Protein AF-A0A970JSR8-F1 (afdb_monomer_lite)

Radius of gyration: 42.42 Å; chains: 1; bounding box: 126×51×146 Å

Foldseek 3Di:
DDDDDDDDDDDDDDDPDDDPPPPPPPDDPVVVVVVVVVVVVVVVVVVVVVCCVVVVVLVVVVLVVVLLVQLQVQLVVLLVVLCPPDDDLCQAWPFDADPVGATDDIDGPLVVVVVSQVSSQVSSQVSQQVQQVDWDWFAPQCSVPPPVCRVPHGTWTKGKHWDDGKHWWWKWKWKDDDQFKIKIWIKIWIWTWMWIDTPPDIDIDIHIDIGTPDIDIRGGDHDQWDQDPVGIDGDDDDDDPDPDDIDMDMDTSPDD

pLDDT: mean 78.44, std 14.97, range [38.47, 96.19]

Secondary structure (DSSP, 8-state):
--------------PPPPPP-----SS-HHHHHHHHHHHHHHHHHHHHHHHHHHHHHHHHHHHHHHHHHHHHHHHHHHHHHHHTTT--GGGTEEEEE-TTS-EEEEEE-HHHHHHHHHHHHHHHHHHHHHHTTS-EEEEGGGGGT-GGGTT-SPEEEEEEEE-SPPEEEEEEEEEE-STTEEEEEEEEEEEEEEEEEETTEEEEEEEEEEEEEEEEEEEPPPPS-EEETTEEE-SS-----------EEEEETT--

Sequence (256 aa):
MTKLRWQSARRRVRQPASPPEKGVNPWPWTRYLFLVILFLTLLIVITAMMIEKRVSPALHAWAETRAVNLAGQAIHAAVEKAMTADMNPDELAATIVDDGGRIQAIKYNTSEINRISAAAALMVLEHLTDLGTERFTIPLGQFFGLDFLSGFGPGIPLRVVPAGAVAVTPVSSFISAGINQTIHRLYLDIQVEMRIVVPLAAATHPVTARIPIVEDIIVGAVPSWYFAPSGLVGGFEQYADFSGSQQQIEFRLNEP

Structure (mmCIF, N/CA/C/O backbone):
data_AF-A0A970JSR8-F1
#
_entry.id   AF-A0A970JSR8-F1
#
loop_
_atom_site.group_PDB
_atom_site.id
_atom_site.type_symbol
_atom_site.label_atom_id
_atom_site.label_alt_id
_atom_site.label_comp_id
_atom_site.label_asym_id
_atom_site.label_entity_id
_atom_site.label_seq_id
_atom_site.pdbx_PDB_ins_code
_atom_site.Cartn_x
_atom_site.Cartn_y
_atom_site.Cartn_z
_atom_site.occupancy
_atom_site.B_iso_or_equiv
_atom_site.auth_seq_id
_atom_site.auth_comp_id
_atom_site.auth_asym_id
_atom_site.auth_atom_id
_atom_site.pdbx_PDB_model_num
ATOM 1 N N . MET A 1 1 ? -86.475 9.027 111.704 1.00 43.03 1 MET A N 1
ATOM 2 C CA . MET A 1 1 ? -86.672 9.066 110.237 1.00 43.03 1 MET A CA 1
ATOM 3 C C . MET A 1 1 ? -85.498 9.812 109.625 1.00 43.03 1 MET A C 1
ATOM 5 O O . MET A 1 1 ? -85.457 11.032 109.686 1.00 43.03 1 MET A O 1
ATOM 9 N N . THR A 1 2 ? -84.511 9.079 109.115 1.00 43.16 2 THR A N 1
ATOM 10 C CA . THR A 1 2 ? -83.189 9.611 108.751 1.00 43.16 2 THR A CA 1
ATOM 11 C C . THR A 1 2 ? -82.910 9.200 107.307 1.00 43.16 2 THR A C 1
ATOM 13 O O . THR A 1 2 ? -82.817 8.013 107.009 1.00 43.16 2 THR A O 1
ATOM 16 N N . LYS A 1 3 ? -82.871 10.167 106.382 1.00 49.00 3 LYS A N 1
ATOM 17 C CA . LYS A 1 3 ? -82.659 9.918 104.947 1.00 49.00 3 LYS A CA 1
ATOM 18 C C . LYS A 1 3 ? -81.165 9.716 104.669 1.00 49.00 3 LYS A C 1
ATOM 20 O O . LYS A 1 3 ? -80.413 10.685 104.645 1.00 49.00 3 LYS A O 1
ATOM 25 N N . LEU A 1 4 ? -80.747 8.476 104.414 1.00 49.12 4 LEU A N 1
ATOM 26 C CA . LEU A 1 4 ? -79.449 8.181 103.804 1.00 49.12 4 LEU A CA 1
ATOM 27 C C . LEU A 1 4 ? -79.500 8.522 102.308 1.00 49.12 4 LEU A C 1
ATOM 29 O O . LEU A 1 4 ? -80.212 7.885 101.534 1.00 49.12 4 LEU A O 1
ATOM 33 N N . ARG A 1 5 ? -78.739 9.542 101.898 1.00 50.44 5 ARG A N 1
ATOM 34 C CA . ARG A 1 5 ? -78.462 9.846 100.489 1.00 50.44 5 ARG A CA 1
ATOM 35 C C . ARG A 1 5 ? -77.256 9.028 100.040 1.00 50.44 5 ARG A C 1
ATOM 37 O O . ARG A 1 5 ? -76.127 9.316 100.418 1.00 50.44 5 ARG A O 1
ATOM 44 N N . TRP A 1 6 ? -77.516 8.028 99.210 1.00 47.94 6 TRP A N 1
ATOM 45 C CA . TRP A 1 6 ? -76.510 7.300 98.444 1.00 4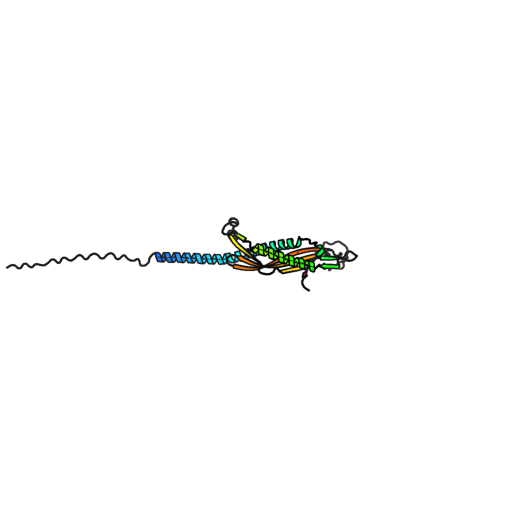7.94 6 TRP A CA 1
ATOM 46 C C . TRP A 1 6 ? -76.053 8.181 97.267 1.00 47.94 6 TRP A C 1
ATOM 48 O O . TRP A 1 6 ? -76.870 8.552 96.426 1.00 47.94 6 TRP A O 1
ATOM 58 N N . GLN A 1 7 ? -74.769 8.542 97.195 1.00 57.28 7 GLN A N 1
ATOM 59 C CA . GLN A 1 7 ? -74.163 9.104 95.983 1.00 57.28 7 GLN A CA 1
ATOM 60 C C . GLN A 1 7 ? -73.189 8.078 95.408 1.00 57.28 7 GLN A C 1
ATOM 62 O O . GLN A 1 7 ? -72.145 7.779 95.978 1.00 57.28 7 GLN A O 1
ATOM 67 N N . SER A 1 8 ? -73.577 7.509 94.271 1.00 55.22 8 SER A N 1
ATOM 68 C CA . SER A 1 8 ? -72.816 6.532 93.503 1.00 55.22 8 SER A CA 1
ATOM 69 C C . SER A 1 8 ? -71.484 7.116 93.021 1.00 55.22 8 SER A C 1
ATOM 71 O O . SER A 1 8 ? -71.465 8.057 92.221 1.00 55.22 8 SER A O 1
ATOM 73 N N . ALA A 1 9 ? -70.373 6.521 93.450 1.00 58.28 9 ALA A N 1
ATOM 74 C CA . ALA A 1 9 ? -69.055 6.770 92.885 1.00 58.28 9 ALA A CA 1
ATOM 75 C C . ALA A 1 9 ? -69.022 6.296 91.420 1.00 58.28 9 ALA A C 1
ATOM 77 O O . ALA A 1 9 ? -68.995 5.097 91.136 1.00 58.28 9 ALA A O 1
ATOM 78 N N . ARG A 1 10 ? -69.033 7.234 90.465 1.00 55.88 10 ARG A N 1
ATOM 79 C CA . ARG A 1 10 ? -68.808 6.922 89.047 1.00 55.88 10 ARG A CA 1
ATOM 80 C C . ARG A 1 10 ? -67.349 6.497 88.865 1.00 55.88 10 ARG A C 1
ATOM 82 O O . ARG A 1 10 ? -66.452 7.338 88.868 1.00 55.88 10 ARG A O 1
ATOM 89 N N . ARG A 1 11 ? -67.107 5.195 88.681 1.00 56.31 11 ARG A N 1
ATOM 90 C CA . ARG A 1 11 ? -65.836 4.686 88.145 1.00 56.31 11 ARG A CA 1
ATOM 91 C C . ARG A 1 11 ? -65.641 5.277 86.748 1.00 56.31 11 ARG A C 1
ATOM 93 O O . ARG A 1 11 ? -66.346 4.902 85.815 1.00 56.31 11 ARG A O 1
ATOM 100 N N . ARG A 1 12 ? -64.697 6.210 86.598 1.00 58.62 12 ARG A N 1
ATOM 101 C CA . ARG A 1 12 ? -64.208 6.614 85.276 1.00 58.62 12 ARG A CA 1
ATOM 102 C C . ARG A 1 12 ? -63.407 5.452 84.698 1.00 58.62 12 ARG A C 1
ATOM 104 O O . ARG A 1 12 ? -62.385 5.059 85.254 1.00 58.62 12 ARG A O 1
ATOM 111 N N . VAL A 1 13 ? -63.918 4.893 83.609 1.00 65.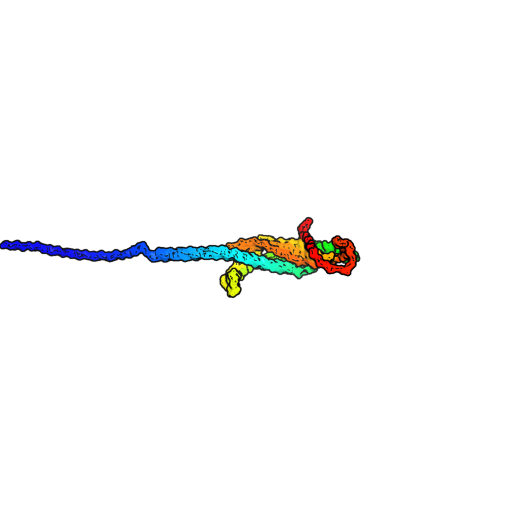12 13 VAL A N 1
ATOM 112 C CA . VAL A 1 13 ? -63.225 3.926 82.758 1.00 65.12 13 VAL A CA 1
ATOM 113 C C . VAL A 1 13 ? -61.913 4.570 82.299 1.00 65.12 13 VAL A C 1
ATOM 115 O O . VAL A 1 13 ? -61.931 5.659 81.727 1.00 65.12 13 VAL A O 1
ATOM 118 N N . ARG A 1 14 ? -60.770 3.938 82.591 1.00 59.78 14 ARG A N 1
ATOM 119 C CA . ARG A 1 14 ? -59.480 4.323 81.999 1.00 59.78 14 ARG A CA 1
ATOM 120 C C . ARG A 1 14 ? -59.587 4.110 80.486 1.00 59.78 14 ARG A C 1
ATOM 122 O O . ARG A 1 14 ? -59.761 2.975 80.054 1.00 59.78 14 ARG A O 1
ATOM 129 N N . GLN A 1 15 ? -59.498 5.181 79.701 1.00 66.38 15 GLN A N 1
ATOM 130 C CA . GLN A 1 15 ? -59.257 5.070 78.261 1.00 66.38 15 GLN A CA 1
ATOM 131 C C . GLN A 1 15 ? -57.879 4.422 78.047 1.00 66.38 15 GLN A C 1
ATOM 133 O O . GLN A 1 15 ? -56.935 4.797 78.751 1.00 66.38 15 GLN A O 1
ATOM 138 N N . PRO A 1 16 ? -57.733 3.448 77.132 1.00 62.66 16 PRO A N 1
ATOM 139 C CA . PRO A 1 16 ? -56.413 2.964 76.759 1.00 62.66 16 PRO A CA 1
ATOM 140 C C . PRO A 1 16 ? -55.637 4.114 76.107 1.00 62.66 16 PRO A C 1
ATOM 142 O O . PRO A 1 16 ? -56.194 4.871 75.313 1.00 62.66 16 PRO A O 1
ATOM 145 N N . ALA A 1 17 ? -54.366 4.268 76.482 1.00 66.69 17 ALA A N 1
ATOM 146 C CA . ALA A 1 17 ? -53.482 5.261 75.886 1.00 66.69 17 ALA A CA 1
ATOM 147 C C . ALA A 1 17 ? -53.427 5.060 74.363 1.00 66.69 17 ALA A C 1
ATOM 149 O O . ALA A 1 17 ? -53.243 3.934 73.895 1.00 66.69 17 ALA A O 1
ATOM 150 N N . SER A 1 18 ? -53.594 6.139 73.598 1.00 66.62 18 SER A N 1
ATOM 151 C CA . SER A 1 18 ? -53.347 6.123 72.158 1.00 66.62 18 SER A CA 1
ATOM 152 C C . SER A 1 18 ? -51.888 5.722 71.902 1.00 66.62 18 SER A C 1
ATOM 154 O O . SER A 1 18 ? -50.996 6.196 72.614 1.00 66.62 18 SER A O 1
ATOM 156 N N . PRO A 1 19 ? -51.611 4.837 70.926 1.00 65.12 19 PRO A N 1
ATOM 157 C CA . PRO A 1 19 ? -50.237 4.488 70.600 1.00 65.12 19 PRO A CA 1
ATOM 158 C C . PRO A 1 19 ? -49.497 5.742 70.113 1.00 65.12 19 PRO A C 1
ATOM 160 O O . PRO A 1 19 ? -50.121 6.605 69.490 1.00 65.12 19 PRO A O 1
ATOM 163 N N . PRO A 1 20 ? -48.189 5.874 70.392 1.00 60.25 20 PRO A N 1
ATOM 164 C CA . PRO A 1 20 ? -47.425 7.018 69.919 1.00 60.25 20 PRO A CA 1
ATOM 165 C C . PRO A 1 20 ? -47.488 7.059 68.388 1.00 60.25 20 PRO A C 1
ATOM 167 O O . PRO A 1 20 ? -47.158 6.069 67.727 1.00 60.25 20 PRO A O 1
ATOM 170 N N . GLU A 1 21 ? -47.921 8.190 67.826 1.00 60.16 21 GLU A N 1
ATOM 171 C CA . GLU A 1 21 ? -47.786 8.466 66.397 1.00 60.16 21 GLU A CA 1
ATOM 172 C C . GLU A 1 21 ? -46.302 8.352 66.047 1.00 60.16 21 GLU A C 1
ATOM 174 O O . GLU A 1 21 ? -45.477 9.183 66.434 1.00 60.16 21 GLU A O 1
ATOM 179 N N . LYS A 1 22 ? -45.934 7.277 65.342 1.00 57.12 22 LYS A N 1
ATOM 180 C CA . LYS A 1 22 ? -44.617 7.171 64.723 1.00 57.12 22 LYS A CA 1
ATOM 181 C C . LYS A 1 22 ? -44.550 8.284 63.691 1.00 57.12 22 LYS A C 1
ATOM 183 O O . LYS A 1 22 ? -45.131 8.145 62.619 1.00 57.12 22 LYS A O 1
ATOM 188 N N . GLY A 1 23 ? -43.864 9.373 64.032 1.00 60.56 23 GLY A N 1
ATOM 189 C CA . GLY A 1 23 ? -43.536 10.437 63.096 1.00 60.56 23 GLY A CA 1
ATOM 190 C C . GLY A 1 23 ? -42.893 9.818 61.862 1.00 60.56 23 GLY A C 1
ATOM 191 O O . GLY A 1 23 ? -41.739 9.389 61.895 1.00 60.56 23 GLY A O 1
ATOM 192 N N . VAL A 1 24 ? -43.670 9.700 60.786 1.00 61.66 24 VAL A N 1
ATOM 193 C CA . VAL A 1 24 ? -43.162 9.293 59.483 1.00 61.66 24 VAL A CA 1
ATOM 194 C C . VAL A 1 24 ? -42.303 10.458 59.030 1.00 61.66 24 VAL A C 1
ATOM 196 O O . VAL A 1 24 ? -42.813 11.510 58.656 1.00 61.66 24 VAL A O 1
ATOM 199 N N . ASN A 1 25 ? -40.992 10.296 59.186 1.00 60.59 25 ASN A N 1
ATOM 200 C CA . ASN A 1 25 ? -40.003 11.320 58.894 1.00 60.59 25 ASN A CA 1
ATOM 201 C C . ASN A 1 25 ? -40.251 11.852 57.462 1.00 60.59 25 ASN A C 1
ATOM 203 O O . ASN A 1 25 ? -40.162 11.064 56.515 1.00 60.59 25 ASN A O 1
ATOM 207 N N . PRO A 1 26 ? -40.610 13.139 57.271 1.00 59.75 26 PRO A N 1
ATOM 208 C CA . PRO A 1 26 ? -41.180 13.629 56.009 1.00 59.75 26 PRO A CA 1
ATOM 209 C C . PRO A 1 26 ? -40.157 13.690 54.867 1.00 59.75 26 PRO A C 1
ATOM 211 O O . PRO A 1 26 ? -40.515 13.922 53.708 1.00 59.75 26 PRO A O 1
ATOM 214 N N . TRP A 1 27 ? -38.881 13.453 55.181 1.00 65.69 27 TRP A N 1
ATOM 215 C CA . TRP A 1 27 ? -37.809 13.401 54.205 1.00 65.69 27 TRP A CA 1
ATOM 216 C C . TRP A 1 27 ? -36.862 12.228 54.481 1.00 65.69 27 TRP A C 1
ATOM 218 O O . TRP A 1 27 ? -35.954 12.329 55.308 1.00 65.69 27 TRP A O 1
ATOM 228 N N . PRO A 1 28 ? -37.048 11.090 53.802 1.00 70.50 28 PRO A N 1
ATOM 229 C CA . PRO A 1 28 ? -36.163 9.957 53.974 1.00 70.50 28 PRO A CA 1
ATOM 230 C C . PRO A 1 28 ? -34.822 10.253 53.286 1.00 70.50 28 PRO A C 1
ATOM 232 O O . PRO A 1 28 ? -34.770 10.743 52.157 1.00 70.50 28 PRO A O 1
ATOM 235 N N . TRP A 1 29 ? -33.730 9.911 53.966 1.00 72.88 29 TRP A N 1
ATOM 236 C CA . TRP A 1 29 ? -32.360 9.772 53.449 1.00 72.88 29 TRP A CA 1
ATOM 237 C C . TRP A 1 29 ? -32.284 9.122 52.052 1.00 72.88 29 TRP A C 1
ATOM 239 O O . TRP A 1 29 ? -31.367 9.404 51.286 1.00 72.88 29 TRP A O 1
ATOM 249 N N . THR A 1 30 ? -33.292 8.332 51.673 1.00 82.19 30 THR A N 1
ATOM 250 C CA . THR A 1 30 ? -33.464 7.755 50.334 1.00 82.19 30 THR A CA 1
ATOM 251 C C . THR A 1 30 ? -33.532 8.792 49.205 1.00 82.19 30 THR A C 1
ATOM 253 O O . THR A 1 30 ? -33.047 8.508 48.116 1.00 82.19 30 THR A O 1
ATOM 256 N N . ARG A 1 31 ? -34.054 10.010 49.433 1.00 83.88 31 ARG A N 1
ATOM 257 C CA . ARG A 1 31 ? -34.052 11.091 48.423 1.00 83.88 31 ARG A CA 1
ATOM 258 C C . ARG A 1 31 ? -32.646 11.643 48.171 1.00 83.88 31 ARG A C 1
ATOM 260 O O . ARG A 1 31 ? -32.290 11.893 47.025 1.00 83.88 31 ARG A O 1
ATOM 267 N N . TYR A 1 32 ? -31.838 11.792 49.221 1.00 88.00 32 TYR A N 1
ATOM 268 C CA . TYR A 1 32 ? -30.432 12.188 49.087 1.00 88.00 32 TYR A CA 1
ATOM 269 C C . TYR A 1 32 ? -29.610 11.083 48.427 1.00 88.00 32 TYR A C 1
ATOM 271 O O . TYR A 1 32 ? -28.825 11.363 47.529 1.00 88.00 32 TYR A O 1
ATOM 279 N N . LEU A 1 33 ? -29.851 9.824 48.801 1.00 90.75 33 LEU A N 1
ATOM 280 C CA . LEU A 1 33 ? -29.226 8.669 48.161 1.00 90.75 33 LEU A CA 1
ATOM 281 C C . LEU A 1 33 ? -29.559 8.604 46.662 1.00 90.75 33 LEU A C 1
ATOM 283 O O . LEU A 1 33 ? -28.666 8.407 45.845 1.00 90.75 33 LEU A O 1
ATOM 287 N N . PHE A 1 34 ? -30.821 8.840 46.295 1.00 91.94 34 PHE A N 1
ATOM 288 C CA . PHE A 1 34 ? -31.247 8.916 44.899 1.00 91.94 34 PHE A CA 1
ATOM 289 C C . PHE A 1 34 ? -30.537 10.042 44.136 1.00 91.94 34 PHE A C 1
ATOM 291 O O . PHE A 1 34 ? -30.035 9.806 43.042 1.00 91.94 34 PHE A O 1
ATOM 298 N N . LEU A 1 35 ? -30.434 11.244 44.715 1.00 92.81 35 LEU A N 1
ATOM 299 C CA . LEU A 1 35 ? -29.716 12.366 44.098 1.00 92.81 35 LEU A CA 1
ATOM 300 C C . LEU A 1 35 ? -28.217 12.085 43.929 1.00 92.81 35 LEU A C 1
ATOM 302 O O . LEU A 1 35 ? -27.647 12.443 42.903 1.00 92.81 35 LEU A O 1
ATOM 306 N N . VAL A 1 36 ? -27.585 11.417 44.897 1.00 94.38 36 VAL A N 1
ATOM 307 C CA . VAL A 1 36 ? -26.170 11.019 44.816 1.00 94.38 36 VAL A CA 1
ATOM 308 C C . VAL A 1 36 ? -25.955 9.978 43.719 1.00 94.38 36 VAL A C 1
ATOM 310 O O . VAL A 1 36 ? -25.022 10.116 42.932 1.00 94.38 36 VAL A O 1
ATOM 313 N N . ILE A 1 37 ? -26.828 8.971 43.618 1.00 94.94 37 ILE A N 1
ATOM 314 C CA . ILE A 1 37 ? -26.772 7.976 42.538 1.00 94.94 37 ILE A CA 1
ATOM 315 C C . ILE A 1 37 ? -26.995 8.656 41.186 1.00 94.94 37 ILE A C 1
ATOM 317 O O . ILE A 1 37 ? -26.218 8.432 40.265 1.00 94.94 37 ILE A O 1
ATOM 321 N N . LEU A 1 38 ? -27.995 9.535 41.071 1.00 95.25 38 LEU A N 1
ATOM 322 C CA . LEU A 1 38 ? -28.257 10.292 39.849 1.00 95.25 38 LEU A CA 1
ATOM 323 C C . LEU A 1 38 ? -27.034 11.124 39.441 1.00 95.25 38 LEU A C 1
ATOM 325 O O . LEU A 1 38 ? -26.610 11.067 38.290 1.00 95.25 38 LEU A O 1
ATOM 329 N N . PHE A 1 39 ? -26.418 11.832 40.386 1.00 95.88 39 PHE A N 1
ATOM 330 C CA . PHE A 1 39 ? -25.202 12.602 40.141 1.00 95.88 39 PHE A CA 1
ATOM 331 C C . PHE A 1 39 ? -24.030 11.716 39.694 1.00 95.88 39 PHE A C 1
ATOM 333 O O . PHE A 1 39 ? -23.364 12.045 38.717 1.00 95.88 39 PHE A O 1
ATOM 340 N N . LEU A 1 40 ? -23.812 10.566 40.342 1.00 96.19 40 LEU A N 1
ATOM 341 C CA . LEU A 1 40 ? -22.792 9.588 39.944 1.00 96.19 40 LEU A CA 1
ATOM 342 C C . LEU A 1 40 ? -23.044 9.036 38.538 1.00 96.19 40 LEU A C 1
ATOM 344 O O . LEU A 1 40 ? -22.117 8.968 37.736 1.00 96.19 40 LEU A O 1
ATOM 348 N N . THR A 1 41 ? -24.290 8.686 38.210 1.00 95.50 41 THR A N 1
ATOM 349 C CA . THR A 1 41 ? -24.641 8.215 36.862 1.00 95.50 41 THR A CA 1
ATOM 350 C C . THR A 1 41 ? -24.412 9.302 35.817 1.00 95.50 41 THR A C 1
ATOM 352 O O . THR A 1 41 ? -23.818 9.028 34.778 1.00 95.50 41 THR A O 1
ATOM 355 N N . LEU A 1 42 ? -24.789 10.550 36.113 1.00 96.12 42 LEU A N 1
ATOM 356 C CA . LEU A 1 42 ? -24.561 11.687 35.227 1.00 96.12 42 LEU A CA 1
ATOM 357 C C . LEU A 1 42 ? -23.060 11.941 35.028 1.00 96.12 42 LEU A C 1
ATOM 359 O O . LEU A 1 42 ? -22.619 12.152 33.902 1.00 96.12 42 LEU A O 1
ATOM 363 N N . LEU A 1 43 ? -22.266 11.858 36.098 1.00 95.81 43 LEU A N 1
ATOM 364 C CA . LEU A 1 43 ? -20.814 12.007 36.048 1.00 95.81 43 LEU A CA 1
ATOM 365 C C . LEU A 1 43 ? -20.162 10.924 35.175 1.00 95.81 43 LEU A C 1
ATOM 367 O O . LEU A 1 43 ? -19.312 11.240 34.341 1.00 95.81 43 LEU A O 1
ATOM 371 N N . ILE A 1 44 ? -20.583 9.664 35.326 1.00 95.25 44 ILE A N 1
ATOM 372 C CA . ILE A 1 44 ? -20.111 8.539 34.504 1.00 95.25 44 ILE A CA 1
ATOM 373 C C . ILE A 1 44 ? -20.451 8.772 33.029 1.00 95.25 44 ILE A C 1
ATOM 375 O O . ILE A 1 44 ? -19.575 8.629 32.180 1.00 95.25 44 ILE A O 1
ATOM 379 N N . VAL A 1 45 ? -21.685 9.186 32.721 1.00 94.88 45 VAL A N 1
ATOM 380 C CA . VAL A 1 45 ? -22.116 9.467 31.341 1.00 94.88 45 VAL A CA 1
ATOM 381 C C . VAL A 1 45 ? -21.304 10.613 30.733 1.00 94.88 45 VAL A C 1
ATOM 383 O O . VAL A 1 45 ? -20.783 10.466 29.631 1.00 94.88 45 VAL A O 1
ATOM 386 N N . ILE A 1 46 ? -21.118 11.725 31.453 1.00 93.62 46 ILE A N 1
ATOM 387 C CA . ILE A 1 46 ? -20.325 12.870 30.969 1.00 93.62 46 ILE A CA 1
ATOM 388 C C . ILE A 1 46 ? -18.872 12.457 30.713 1.00 93.62 46 ILE A C 1
ATOM 390 O O . ILE A 1 46 ? -18.287 12.833 29.696 1.00 93.62 46 ILE A O 1
ATOM 394 N N . THR A 1 47 ? -18.293 11.656 31.608 1.00 88.56 47 THR A N 1
ATOM 395 C CA . THR A 1 47 ? -16.907 11.196 31.476 1.00 88.56 47 THR A CA 1
ATOM 396 C C . THR A 1 47 ? -16.765 10.241 30.291 1.00 88.56 47 THR A C 1
ATOM 398 O O . THR A 1 47 ? -15.842 10.400 29.495 1.00 88.56 47 THR A O 1
ATOM 401 N N . ALA A 1 48 ? -17.709 9.314 30.102 1.00 86.94 48 ALA A N 1
ATOM 402 C CA . ALA A 1 48 ? -17.747 8.433 28.936 1.00 86.94 48 ALA A CA 1
ATOM 403 C C . ALA A 1 48 ? -17.849 9.228 27.621 1.00 86.94 48 ALA A C 1
ATOM 405 O O . ALA A 1 48 ? -17.066 8.988 26.703 1.00 86.94 48 ALA A O 1
ATOM 406 N N . MET A 1 49 ? -18.722 10.240 27.559 1.00 87.88 49 MET A N 1
ATOM 407 C CA . MET A 1 49 ? -18.846 11.118 26.387 1.00 87.88 49 MET A CA 1
ATOM 408 C C . MET A 1 49 ? -17.570 11.933 26.118 1.00 87.88 49 MET A C 1
ATOM 410 O O . MET A 1 49 ? -17.213 12.167 24.962 1.00 87.88 49 MET A O 1
ATOM 414 N N . MET A 1 50 ? -16.862 12.385 27.161 1.00 84.44 50 MET A N 1
ATOM 415 C CA . MET A 1 50 ? -15.574 13.073 26.998 1.00 84.44 50 MET A CA 1
ATOM 416 C C . MET A 1 50 ? -14.479 12.139 26.483 1.00 84.44 50 MET A C 1
ATOM 418 O O . MET A 1 50 ? -13.676 12.558 25.648 1.00 84.44 50 MET A O 1
ATOM 422 N N . ILE A 1 51 ? -14.439 10.897 26.972 1.00 81.75 51 ILE A N 1
ATOM 423 C CA . ILE A 1 51 ? -13.493 9.876 26.511 1.00 81.75 51 ILE A CA 1
ATOM 424 C C . ILE A 1 51 ? -13.743 9.580 25.035 1.00 81.75 51 ILE A C 1
ATOM 426 O O . ILE A 1 51 ? -12.808 9.659 24.247 1.00 81.75 51 ILE A O 1
ATOM 430 N N . GLU A 1 52 ? -14.990 9.329 24.641 1.00 80.56 52 GLU A N 1
ATOM 431 C CA . GLU A 1 52 ? -15.354 9.051 23.249 1.00 80.56 52 GLU A CA 1
ATOM 432 C C . GLU A 1 52 ? -14.882 10.166 22.306 1.00 80.56 52 GLU A C 1
ATOM 434 O O . GLU A 1 52 ? -14.168 9.901 21.338 1.00 80.56 52 GLU A O 1
ATOM 439 N N . LYS A 1 53 ? -15.171 11.430 22.646 1.00 80.75 53 LYS A N 1
ATOM 440 C CA . LYS A 1 53 ? -14.767 12.589 21.834 1.00 80.75 53 LYS A CA 1
ATOM 441 C C . LYS A 1 53 ? -13.254 12.801 21.745 1.00 80.75 53 LYS A C 1
ATOM 443 O O . LYS A 1 53 ? -12.798 13.416 20.786 1.00 80.75 53 LYS A O 1
ATOM 448 N N . ARG A 1 54 ? -12.475 12.348 22.732 1.00 78.25 54 ARG A N 1
ATOM 449 C CA . ARG A 1 54 ? -11.007 12.494 22.739 1.00 78.25 54 ARG A CA 1
ATOM 450 C C . ARG A 1 54 ? -10.291 11.303 22.110 1.00 78.25 54 ARG A C 1
ATOM 452 O O . ARG A 1 54 ? -9.290 11.495 21.431 1.00 78.25 54 ARG A O 1
ATOM 459 N N . VAL A 1 55 ? -10.792 10.092 22.339 1.00 78.75 55 VAL A N 1
ATOM 460 C CA . VAL A 1 55 ? -10.155 8.842 21.907 1.00 78.75 55 VAL A CA 1
ATOM 461 C C . VAL A 1 55 ? -10.471 8.528 20.449 1.00 78.75 55 VAL A C 1
ATOM 463 O O . VAL A 1 55 ? -9.567 8.119 19.730 1.00 78.75 55 VAL A O 1
ATOM 466 N N . SER A 1 56 ? -11.706 8.760 19.987 1.00 80.75 56 SER A N 1
ATOM 467 C CA . SER A 1 56 ? -12.109 8.494 18.597 1.00 80.75 56 SER A CA 1
ATOM 468 C C . SER A 1 56 ? -11.166 9.128 17.557 1.00 80.75 56 SER A C 1
ATOM 470 O O . SER A 1 56 ? -10.602 8.375 16.764 1.00 80.75 56 SER A O 1
ATOM 472 N N . PRO A 1 57 ? -10.891 10.451 17.558 1.00 82.69 57 PRO A N 1
ATOM 473 C CA . PRO A 1 57 ? -10.037 11.056 16.531 1.00 82.69 57 PRO A CA 1
ATOM 474 C C . PRO A 1 57 ? -8.593 10.534 16.565 1.00 82.69 57 PRO A C 1
ATOM 476 O O . PRO A 1 57 ? -8.000 10.309 15.512 1.00 82.69 57 PRO A O 1
ATOM 479 N N . ALA A 1 58 ? -8.041 10.282 17.757 1.00 81.88 58 ALA A N 1
ATOM 480 C CA . ALA A 1 58 ? -6.705 9.705 17.905 1.00 81.88 58 ALA A CA 1
ATOM 481 C C . ALA A 1 58 ? -6.644 8.263 17.374 1.00 81.88 58 ALA A C 1
ATOM 483 O O . ALA A 1 58 ? -5.698 7.891 16.681 1.00 81.88 58 ALA A O 1
ATOM 484 N N . LEU A 1 59 ? -7.677 7.465 17.656 1.00 82.19 59 LEU A N 1
ATOM 485 C CA . LEU A 1 59 ? -7.797 6.102 17.154 1.00 82.19 59 LEU A CA 1
ATOM 486 C C . LEU A 1 59 ? -7.916 6.074 15.625 1.00 82.19 59 LEU A C 1
ATOM 488 O O . LEU A 1 59 ? -7.282 5.232 14.994 1.00 82.19 59 LEU A O 1
ATOM 492 N N . HIS A 1 60 ? -8.680 6.991 15.024 1.00 84.69 60 HIS A N 1
ATOM 493 C CA . HIS A 1 60 ? -8.835 7.070 13.568 1.00 84.69 60 HIS A CA 1
ATOM 494 C C . HIS A 1 60 ? -7.535 7.418 12.853 1.00 84.69 60 HIS A C 1
ATOM 496 O O . HIS A 1 60 ? -7.139 6.668 11.967 1.00 84.69 60 HIS A O 1
ATOM 502 N N . ALA A 1 61 ? -6.844 8.481 13.269 1.00 84.94 61 ALA A N 1
ATOM 503 C CA . ALA A 1 61 ? -5.583 8.887 12.644 1.00 84.94 61 ALA A CA 1
ATOM 504 C C . ALA A 1 61 ? -4.508 7.788 12.746 1.00 84.94 61 ALA A C 1
ATOM 506 O O . ALA A 1 61 ? -3.742 7.527 11.813 1.00 84.94 61 ALA A O 1
ATOM 507 N N . TRP A 1 62 ? -4.467 7.097 13.886 1.00 84.75 62 TRP A N 1
ATOM 508 C CA . TRP A 1 62 ? -3.567 5.968 14.074 1.00 84.75 62 TRP A CA 1
ATOM 509 C C . TRP A 1 62 ? -3.953 4.775 13.184 1.00 84.75 62 TRP A C 1
ATOM 511 O O . TRP A 1 62 ? -3.087 4.179 12.541 1.00 84.75 62 TRP A O 1
ATOM 521 N N . ALA A 1 63 ? -5.244 4.436 13.119 1.00 86.12 63 ALA A N 1
ATOM 522 C CA . ALA A 1 63 ? -5.752 3.329 12.312 1.00 86.12 63 ALA A CA 1
ATOM 523 C C . ALA A 1 63 ? -5.519 3.566 10.819 1.00 86.12 63 ALA A C 1
ATOM 525 O O . ALA A 1 63 ? -5.116 2.642 10.117 1.00 86.12 63 ALA A O 1
ATOM 526 N N . GLU A 1 64 ? -5.707 4.806 10.366 1.00 88.25 64 GLU A N 1
ATOM 527 C CA . GLU A 1 64 ? -5.318 5.301 9.048 1.00 88.25 64 GLU A CA 1
ATOM 528 C C . GLU A 1 64 ? -3.847 5.028 8.765 1.00 88.25 64 GLU A C 1
ATOM 530 O O . GLU A 1 64 ? -3.525 4.267 7.855 1.00 88.25 64 GLU A O 1
ATOM 535 N N . THR A 1 65 ? -2.955 5.552 9.603 1.00 89.19 65 THR A N 1
ATOM 536 C CA . THR A 1 65 ? -1.511 5.368 9.423 1.00 89.19 65 THR A CA 1
ATOM 537 C C . THR A 1 65 ? -1.132 3.886 9.384 1.00 89.19 65 THR A C 1
ATOM 539 O O . THR A 1 65 ? -0.339 3.449 8.547 1.00 89.19 65 THR A O 1
ATOM 542 N N . ARG A 1 66 ? -1.701 3.070 10.280 1.00 87.31 66 ARG A N 1
ATOM 543 C CA . ARG A 1 66 ? -1.416 1.634 10.315 1.00 87.31 66 ARG A CA 1
ATOM 544 C C . ARG A 1 66 ? -1.926 0.923 9.065 1.00 87.31 66 ARG A C 1
ATOM 546 O O . ARG A 1 66 ? -1.206 0.079 8.537 1.00 87.31 66 ARG A O 1
ATOM 553 N N . ALA A 1 67 ? -3.129 1.249 8.606 1.00 88.00 67 ALA A N 1
ATOM 554 C CA . ALA A 1 67 ? -3.720 0.669 7.410 1.00 88.00 67 ALA A CA 1
ATOM 555 C C . ALA A 1 67 ? -2.925 1.028 6.153 1.00 88.00 67 ALA A C 1
ATOM 557 O O . ALA A 1 67 ? -2.626 0.133 5.371 1.00 88.00 67 ALA A O 1
ATOM 558 N N . VAL A 1 68 ? -2.526 2.296 5.998 1.00 90.38 68 VAL A N 1
ATOM 559 C CA . VAL A 1 68 ? -1.682 2.760 4.884 1.00 90.38 68 VAL A CA 1
ATOM 560 C C . VAL A 1 68 ? -0.360 1.993 4.864 1.00 90.38 68 VAL A C 1
ATOM 562 O O . VAL A 1 68 ? 0.044 1.496 3.818 1.00 90.38 68 VAL A O 1
ATOM 565 N N . ASN A 1 69 ? 0.280 1.816 6.023 1.00 90.25 69 ASN A N 1
ATOM 566 C CA . ASN A 1 69 ? 1.531 1.061 6.120 1.00 90.25 69 ASN A CA 1
ATOM 567 C C . ASN A 1 69 ? 1.362 -0.425 5.763 1.00 90.25 69 ASN A C 1
ATOM 569 O O . ASN A 1 69 ? 2.174 -0.968 5.018 1.00 90.25 69 ASN A O 1
ATOM 573 N N . LEU A 1 70 ? 0.321 -1.087 6.282 1.00 89.38 70 LEU A N 1
ATOM 574 C CA . LEU A 1 70 ? 0.041 -2.496 5.976 1.00 89.38 70 LEU A CA 1
ATOM 575 C C . LEU A 1 70 ? -0.295 -2.692 4.494 1.00 89.38 70 LEU A C 1
ATOM 577 O O . LEU A 1 70 ? 0.240 -3.596 3.856 1.00 89.38 70 LEU A O 1
ATOM 581 N N . ALA A 1 71 ? -1.139 -1.820 3.943 1.00 91.38 71 ALA A N 1
ATOM 582 C CA . ALA A 1 71 ? -1.495 -1.842 2.534 1.00 91.38 71 ALA A CA 1
ATOM 583 C C . ALA A 1 71 ? -0.265 -1.598 1.653 1.00 91.38 71 ALA A C 1
ATOM 585 O O . ALA A 1 71 ? -0.035 -2.360 0.724 1.00 91.38 71 ALA A O 1
ATOM 586 N N . GLY A 1 72 ? 0.572 -0.609 1.982 1.00 92.56 72 GLY A N 1
ATOM 587 C CA . GLY A 1 72 ? 1.820 -0.341 1.267 1.00 92.56 72 GLY A CA 1
ATOM 588 C C . GLY A 1 72 ? 2.754 -1.552 1.243 1.00 92.56 72 GLY A C 1
ATOM 589 O O . GLY A 1 72 ? 3.236 -1.931 0.180 1.00 92.56 72 GLY A O 1
ATOM 590 N N . GLN A 1 73 ? 2.956 -2.214 2.387 1.00 90.88 73 GLN A N 1
ATOM 591 C CA . GLN A 1 73 ? 3.776 -3.430 2.466 1.00 90.88 73 GLN A CA 1
ATOM 592 C C . GLN A 1 73 ? 3.213 -4.569 1.609 1.00 90.88 73 GLN A C 1
ATOM 594 O O . GLN A 1 73 ? 3.968 -5.207 0.878 1.00 90.88 73 GLN A O 1
ATOM 599 N N . ALA A 1 74 ? 1.898 -4.799 1.651 1.00 90.81 74 ALA A N 1
ATOM 600 C CA . ALA A 1 74 ? 1.260 -5.807 0.808 1.00 90.81 74 ALA A CA 1
ATOM 601 C C . ALA A 1 74 ? 1.336 -5.469 -0.681 1.00 90.81 74 ALA A C 1
ATOM 603 O O . ALA A 1 74 ? 1.571 -6.365 -1.485 1.00 90.81 74 ALA A O 1
ATOM 604 N N . ILE A 1 75 ? 1.187 -4.194 -1.052 1.00 93.88 75 ILE A N 1
ATOM 605 C CA . ILE A 1 75 ? 1.335 -3.746 -2.438 1.00 93.88 75 ILE A CA 1
ATOM 606 C C . ILE A 1 75 ? 2.761 -4.023 -2.927 1.00 93.88 75 ILE A C 1
ATOM 608 O O . ILE A 1 75 ? 2.931 -4.634 -3.979 1.00 93.88 75 ILE A O 1
ATOM 612 N N . HIS A 1 76 ? 3.779 -3.639 -2.151 1.00 91.81 76 HIS A N 1
ATOM 613 C CA . HIS A 1 76 ? 5.178 -3.906 -2.493 1.00 91.81 76 HIS A CA 1
ATOM 614 C C . HIS A 1 76 ? 5.457 -5.403 -2.659 1.00 91.81 76 HIS A C 1
ATOM 616 O O . HIS A 1 76 ? 5.996 -5.802 -3.689 1.00 91.81 76 HIS A O 1
ATOM 622 N N . ALA A 1 77 ? 5.032 -6.231 -1.700 1.00 89.81 77 ALA A N 1
ATOM 623 C CA . ALA A 1 77 ? 5.219 -7.679 -1.766 1.00 89.81 77 ALA A CA 1
ATOM 624 C C . ALA A 1 77 ? 4.489 -8.309 -2.967 1.00 89.81 77 ALA A C 1
ATOM 626 O O . ALA A 1 77 ? 5.026 -9.192 -3.635 1.00 89.81 77 ALA A O 1
ATOM 627 N N . ALA A 1 78 ? 3.277 -7.842 -3.275 1.00 89.38 78 ALA A N 1
ATOM 628 C CA . ALA A 1 78 ? 2.504 -8.331 -4.409 1.00 89.38 78 ALA A CA 1
ATOM 629 C C . ALA A 1 78 ? 3.143 -7.958 -5.755 1.00 89.38 78 ALA A C 1
ATOM 631 O O . ALA A 1 78 ? 3.167 -8.786 -6.663 1.00 89.38 78 ALA A O 1
ATOM 632 N N . VAL A 1 79 ? 3.688 -6.745 -5.890 1.00 89.62 79 VAL A N 1
ATOM 633 C CA . VAL A 1 79 ? 4.390 -6.332 -7.114 1.00 89.62 79 VAL A CA 1
ATOM 634 C C . VAL A 1 79 ? 5.714 -7.062 -7.274 1.00 89.62 79 VAL A C 1
ATOM 636 O O . VAL A 1 79 ? 5.988 -7.563 -8.358 1.00 89.62 79 VAL A O 1
ATOM 639 N N . GLU A 1 80 ? 6.492 -7.224 -6.206 1.00 87.12 80 GLU A N 1
ATOM 640 C CA . GLU A 1 80 ? 7.712 -8.038 -6.235 1.00 87.12 80 GLU A CA 1
ATOM 641 C C . GLU A 1 80 ? 7.410 -9.475 -6.692 1.00 87.12 80 GLU A C 1
ATOM 643 O O . GLU A 1 80 ? 8.079 -10.028 -7.569 1.00 87.12 80 GLU A O 1
ATOM 648 N N . LYS A 1 81 ? 6.325 -10.065 -6.179 1.00 85.75 81 LYS A N 1
ATOM 649 C CA . LYS A 1 81 ? 5.861 -11.383 -6.616 1.00 85.75 81 LYS A CA 1
ATOM 650 C C . LYS A 1 81 ? 5.414 -11.387 -8.084 1.00 85.75 81 LYS A C 1
ATOM 652 O O . LYS A 1 81 ? 5.613 -12.378 -8.778 1.00 85.75 81 LYS A O 1
ATOM 657 N N . ALA A 1 82 ? 4.816 -10.298 -8.570 1.00 83.50 82 ALA A N 1
ATOM 658 C CA . ALA A 1 82 ? 4.381 -10.181 -9.965 1.00 83.50 82 ALA A CA 1
ATOM 659 C C . ALA A 1 82 ? 5.564 -10.082 -10.933 1.00 83.50 82 ALA A C 1
ATOM 661 O O . ALA A 1 82 ? 5.426 -10.454 -12.094 1.00 83.50 82 ALA A O 1
ATOM 662 N N . MET A 1 83 ? 6.719 -9.627 -10.443 1.00 79.94 83 MET A N 1
ATOM 663 C CA . MET A 1 83 ? 7.940 -9.459 -11.226 1.00 79.94 83 MET A CA 1
ATOM 664 C C . MET A 1 83 ? 8.885 -10.671 -11.199 1.00 79.94 83 MET A C 1
ATOM 666 O O . MET A 1 83 ? 9.782 -10.760 -12.031 1.00 79.94 83 MET A O 1
ATOM 670 N N . THR A 1 84 ? 8.718 -11.611 -10.264 1.00 71.25 84 THR A N 1
ATOM 671 C CA . THR A 1 84 ? 9.690 -12.698 -10.005 1.00 71.25 84 THR A CA 1
ATOM 672 C C . THR A 1 84 ? 9.487 -13.967 -10.841 1.00 71.25 84 THR A C 1
ATOM 674 O O . THR A 1 84 ? 10.290 -14.893 -10.739 1.00 71.25 84 THR A O 1
ATOM 677 N N . ALA A 1 85 ? 8.471 -14.018 -11.706 1.00 55.66 85 ALA A N 1
ATOM 678 C CA . ALA A 1 85 ? 8.257 -15.128 -12.633 1.00 55.66 85 ALA A CA 1
ATOM 679 C C . ALA A 1 85 ? 8.706 -14.733 -14.055 1.00 55.66 85 ALA A C 1
ATOM 681 O O . ALA A 1 85 ? 7.952 -14.117 -14.803 1.00 55.66 85 ALA A O 1
ATOM 682 N N . ASP A 1 86 ? 9.944 -15.089 -14.409 1.00 56.06 86 ASP A N 1
ATOM 683 C CA . ASP A 1 86 ? 10.479 -15.115 -15.785 1.00 56.06 86 ASP A CA 1
ATOM 684 C C . ASP A 1 86 ? 10.729 -13.772 -16.504 1.00 56.06 86 ASP A C 1
ATOM 686 O O . ASP A 1 86 ? 10.929 -13.760 -17.717 1.00 56.06 86 ASP A O 1
ATOM 690 N N . MET A 1 87 ? 10.767 -12.637 -15.802 1.00 62.50 87 MET A N 1
ATOM 691 C CA . MET A 1 87 ? 10.968 -11.339 -16.456 1.00 62.50 87 MET A CA 1
ATOM 692 C C . MET A 1 87 ? 12.444 -10.969 -16.629 1.00 62.50 87 MET A C 1
ATOM 694 O O . MET A 1 87 ? 13.181 -10.849 -15.649 1.00 62.50 87 MET A O 1
ATOM 698 N N . ASN A 1 88 ? 12.852 -10.684 -17.868 1.00 62.34 88 ASN A N 1
ATOM 699 C CA . ASN A 1 88 ? 14.072 -9.932 -18.140 1.00 62.34 88 ASN A CA 1
ATOM 700 C C . ASN A 1 88 ? 13.719 -8.429 -18.239 1.00 62.34 88 ASN A C 1
ATOM 702 O O . ASN A 1 88 ? 12.914 -8.072 -19.099 1.00 62.34 88 ASN A O 1
ATOM 706 N N . PRO A 1 89 ? 14.270 -7.533 -17.395 1.00 58.75 89 PRO A N 1
ATOM 707 C CA . PRO A 1 89 ? 14.003 -6.088 -17.461 1.00 58.75 89 PRO A CA 1
ATOM 708 C C . PRO A 1 89 ? 14.229 -5.482 -18.855 1.00 58.75 89 PRO A C 1
ATOM 710 O O . PRO A 1 89 ? 13.495 -4.580 -19.264 1.00 58.75 89 PRO A O 1
ATOM 713 N N . ASP A 1 90 ? 15.169 -6.053 -19.613 1.00 63.09 90 ASP A N 1
ATOM 714 C CA . ASP A 1 90 ? 15.479 -5.683 -20.999 1.00 63.09 90 ASP A CA 1
ATOM 715 C C . ASP A 1 90 ? 14.288 -5.866 -21.964 1.00 63.09 90 ASP A C 1
ATOM 717 O O . ASP A 1 90 ? 14.261 -5.284 -23.050 1.00 63.09 90 ASP A O 1
ATOM 721 N N . GLU A 1 91 ? 13.284 -6.669 -21.596 1.00 71.19 91 GLU A N 1
ATOM 722 C CA . GLU A 1 91 ? 12.080 -6.890 -22.404 1.00 71.19 91 GLU A CA 1
ATOM 723 C C . GLU A 1 91 ? 11.034 -5.781 -22.246 1.00 71.19 91 GLU A C 1
ATOM 725 O O . GLU A 1 91 ? 10.135 -5.677 -23.084 1.00 71.19 91 GLU A O 1
ATOM 730 N N . LEU A 1 92 ? 11.142 -4.939 -21.209 1.00 80.06 92 LEU A N 1
ATOM 731 C CA . LEU A 1 92 ? 10.186 -3.861 -20.931 1.00 80.06 92 LEU A CA 1
ATOM 732 C C . LEU A 1 92 ? 10.536 -2.572 -21.664 1.00 80.06 92 LEU A C 1
ATOM 734 O O . LEU A 1 92 ? 9.651 -1.914 -22.220 1.00 80.06 92 LEU A O 1
ATOM 738 N N . ALA A 1 93 ? 11.819 -2.221 -21.671 1.00 82.94 93 ALA A N 1
ATOM 739 C CA . ALA A 1 93 ? 12.337 -1.027 -22.311 1.00 82.94 93 ALA A CA 1
ATOM 740 C C . ALA A 1 93 ? 13.665 -1.354 -23.002 1.00 82.94 93 ALA A C 1
ATOM 742 O O . ALA A 1 93 ? 14.653 -1.684 -22.358 1.00 82.94 93 ALA A O 1
ATOM 743 N N . ALA A 1 94 ? 13.686 -1.237 -24.328 1.00 81.56 94 ALA A N 1
ATOM 744 C CA . ALA A 1 94 ? 14.889 -1.416 -25.126 1.00 81.56 94 ALA A CA 1
ATOM 745 C C . ALA A 1 94 ? 15.425 -0.058 -25.582 1.00 81.56 94 ALA A C 1
ATOM 747 O O . ALA A 1 94 ? 14.693 0.768 -26.136 1.00 81.56 94 ALA A O 1
ATOM 748 N N . THR A 1 95 ? 16.724 0.154 -25.402 1.00 80.88 95 THR A N 1
ATOM 749 C CA . THR A 1 95 ? 17.399 1.372 -25.855 1.00 80.88 95 THR A CA 1
ATOM 750 C C . THR A 1 95 ? 17.830 1.221 -27.314 1.00 80.88 95 THR A C 1
ATOM 752 O O . THR A 1 95 ? 18.566 0.300 -27.662 1.00 80.88 95 THR A O 1
ATOM 755 N N . ILE A 1 96 ? 17.381 2.129 -28.183 1.00 78.56 96 ILE A N 1
ATOM 756 C CA . ILE A 1 96 ? 17.783 2.183 -29.594 1.00 78.56 96 ILE A CA 1
ATOM 757 C C . ILE A 1 96 ? 18.990 3.110 -29.722 1.00 78.56 96 ILE A C 1
ATOM 759 O O . ILE A 1 96 ? 18.936 4.275 -29.319 1.00 78.56 96 ILE A O 1
ATOM 763 N N . VAL A 1 97 ? 20.062 2.592 -30.317 1.00 82.25 97 VAL A N 1
ATOM 764 C CA . VAL A 1 97 ? 21.367 3.253 -30.430 1.00 82.25 97 VAL A CA 1
ATOM 765 C C . VAL A 1 97 ? 21.726 3.455 -31.910 1.00 82.25 97 VAL A C 1
ATOM 767 O O . VAL A 1 97 ? 21.322 2.654 -32.751 1.00 82.25 97 VAL A O 1
ATOM 770 N N . ASP A 1 98 ? 22.427 4.541 -32.250 1.00 80.38 98 ASP A N 1
ATOM 771 C CA . ASP A 1 98 ? 23.006 4.756 -33.587 1.00 80.38 98 ASP A CA 1
ATOM 772 C C . ASP A 1 98 ? 24.312 3.960 -33.815 1.00 80.38 98 ASP A C 1
ATOM 774 O O . ASP A 1 98 ? 24.877 3.384 -32.885 1.00 80.38 98 ASP A O 1
ATOM 778 N N . ASP A 1 99 ? 24.830 3.965 -35.050 1.00 80.50 99 ASP A N 1
ATOM 779 C CA . ASP A 1 99 ? 26.100 3.305 -35.416 1.00 80.50 99 ASP A CA 1
ATOM 780 C C . ASP A 1 99 ? 27.317 3.831 -34.622 1.00 80.50 99 ASP A C 1
ATOM 782 O O . ASP A 1 99 ? 28.374 3.202 -34.589 1.00 80.50 99 ASP A O 1
ATOM 786 N N . GLY A 1 100 ? 27.178 4.999 -33.988 1.00 73.56 100 GLY A N 1
ATOM 787 C CA . GLY A 1 100 ? 28.185 5.646 -33.153 1.00 73.56 100 GLY A CA 1
ATOM 788 C C . GLY A 1 100 ? 28.015 5.399 -31.652 1.00 73.56 100 GLY A C 1
ATOM 789 O O . GLY A 1 100 ? 28.744 6.009 -30.870 1.00 73.56 100 GLY A O 1
ATOM 790 N N . GLY A 1 101 ? 27.077 4.547 -31.226 1.00 73.31 101 GLY A N 1
ATOM 791 C CA . GLY A 1 101 ? 26.865 4.234 -29.812 1.00 73.31 101 GLY A CA 1
ATOM 792 C C . GLY A 1 101 ? 26.008 5.251 -29.042 1.00 73.31 101 GLY A C 1
ATOM 793 O O . GLY A 1 101 ? 25.960 5.192 -27.814 1.00 73.31 101 GLY A O 1
ATOM 794 N N . ARG A 1 102 ? 25.325 6.186 -29.719 1.00 73.62 102 ARG A N 1
ATOM 795 C CA . ARG A 1 102 ? 24.486 7.223 -29.089 1.00 73.62 102 ARG A CA 1
ATOM 796 C C . ARG A 1 102 ? 23.019 6.811 -29.034 1.00 73.62 102 ARG A C 1
ATOM 798 O O . ARG A 1 102 ? 22.448 6.371 -30.029 1.00 73.62 102 ARG A O 1
ATOM 805 N N . ILE A 1 103 ? 22.397 7.004 -27.874 1.00 77.00 103 ILE A N 1
ATOM 806 C CA . ILE A 1 103 ? 20.988 6.676 -27.629 1.00 77.00 103 ILE A CA 1
ATOM 807 C C . ILE A 1 103 ? 20.087 7.643 -28.411 1.00 77.00 103 ILE A C 1
ATOM 809 O O . ILE A 1 103 ? 20.183 8.855 -28.235 1.00 77.00 103 ILE A O 1
ATOM 813 N N . GLN A 1 104 ? 19.211 7.106 -29.263 1.00 77.25 104 GLN A N 1
ATOM 814 C CA . GLN A 1 104 ? 18.246 7.881 -30.053 1.00 77.25 104 GLN A CA 1
ATOM 815 C C . GLN A 1 104 ? 16.830 7.828 -29.475 1.00 77.25 104 GLN A C 1
ATOM 817 O O . GLN A 1 104 ? 16.104 8.817 -29.540 1.00 77.25 104 GLN A O 1
ATOM 822 N N . ALA A 1 105 ? 16.419 6.678 -28.935 1.00 78.62 105 ALA A N 1
ATOM 823 C CA . ALA A 1 105 ? 15.076 6.483 -28.399 1.00 78.62 105 ALA A CA 1
ATOM 824 C C . ALA A 1 105 ? 15.024 5.314 -27.411 1.00 78.62 105 ALA A C 1
ATOM 826 O O . ALA A 1 105 ? 15.855 4.407 -27.463 1.00 78.62 105 ALA A O 1
ATOM 827 N N . ILE A 1 106 ? 13.992 5.305 -26.568 1.00 84.06 106 ILE A N 1
ATOM 828 C CA . ILE A 1 106 ? 13.599 4.143 -25.767 1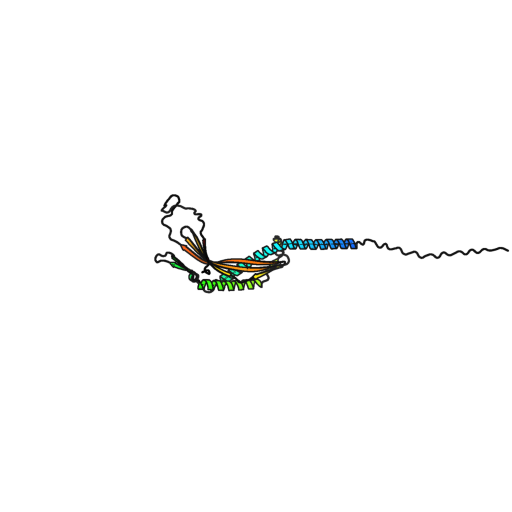.00 84.06 106 ILE A CA 1
ATOM 829 C C . ILE A 1 106 ? 12.337 3.556 -26.383 1.00 84.06 106 ILE A C 1
ATOM 831 O O . ILE A 1 106 ? 11.353 4.264 -26.604 1.00 84.06 106 ILE A O 1
ATOM 835 N N . LYS A 1 107 ? 12.367 2.258 -26.670 1.00 85.44 107 LYS A N 1
ATOM 836 C CA . LYS A 1 107 ? 11.223 1.503 -27.167 1.00 85.44 107 LYS A CA 1
ATOM 837 C C . LYS A 1 107 ? 10.641 0.671 -26.034 1.00 85.44 107 LYS A C 1
ATOM 839 O O . LYS A 1 107 ? 11.288 -0.254 -25.555 1.00 85.44 107 LYS A O 1
ATOM 844 N N . TYR A 1 108 ? 9.399 0.960 -25.667 1.00 88.00 108 TYR A N 1
ATOM 845 C CA . TYR A 1 108 ? 8.670 0.193 -24.661 1.00 88.00 108 TYR A CA 1
ATOM 846 C C . TYR A 1 108 ? 7.927 -0.988 -25.280 1.00 88.00 108 TYR A C 1
ATOM 848 O O . TYR A 1 108 ? 7.269 -0.847 -26.316 1.00 88.00 108 TYR A O 1
ATOM 856 N N . ASN A 1 109 ? 7.965 -2.137 -24.612 1.00 89.25 109 ASN A N 1
ATOM 857 C CA . ASN A 1 109 ? 7.061 -3.243 -24.897 1.00 89.25 109 ASN A CA 1
ATOM 858 C C . ASN A 1 109 ? 5.750 -3.033 -24.132 1.00 89.25 109 ASN A C 1
ATOM 860 O O . ASN A 1 109 ? 5.534 -3.572 -23.049 1.00 89.25 109 ASN A O 1
ATOM 864 N N . THR A 1 110 ? 4.863 -2.213 -24.693 1.00 87.81 110 THR A N 1
ATOM 865 C CA . THR A 1 110 ? 3.590 -1.855 -24.048 1.00 87.81 110 THR A CA 1
ATOM 866 C C . THR A 1 110 ? 2.689 -3.063 -23.791 1.00 87.81 110 THR A C 1
ATOM 868 O O . THR A 1 110 ? 1.961 -3.072 -22.802 1.00 87.81 110 THR A O 1
ATOM 871 N N . SER A 1 111 ? 2.757 -4.108 -24.626 1.00 88.12 111 SER A N 1
ATOM 872 C CA . SER A 1 111 ? 2.026 -5.361 -24.394 1.00 88.12 111 SER A CA 1
ATOM 873 C C . SER A 1 111 ? 2.465 -6.022 -23.090 1.00 88.12 111 SER A C 1
ATOM 875 O O . SER A 1 111 ? 1.626 -6.423 -22.285 1.00 88.12 111 SER A O 1
ATOM 877 N N . GLU A 1 112 ? 3.775 -6.104 -22.870 1.00 87.31 112 GLU A N 1
ATOM 878 C CA . GLU A 1 112 ? 4.341 -6.726 -21.679 1.00 87.31 112 GLU A CA 1
ATOM 879 C C . GLU A 1 112 ? 4.121 -5.865 -20.432 1.00 87.31 112 GLU A C 1
ATOM 881 O O . GLU A 1 112 ? 3.640 -6.355 -19.412 1.00 87.31 112 GLU A O 1
ATOM 886 N N . ILE A 1 113 ? 4.323 -4.549 -20.543 1.00 89.56 113 ILE A N 1
ATOM 887 C CA . ILE A 1 113 ? 4.029 -3.590 -19.468 1.00 89.56 113 ILE A CA 1
ATOM 888 C C . ILE A 1 113 ? 2.561 -3.687 -19.028 1.00 89.56 113 ILE A C 1
ATOM 890 O O . ILE A 1 113 ? 2.269 -3.695 -17.829 1.00 89.56 113 ILE A O 1
ATOM 894 N N . ASN A 1 114 ? 1.624 -3.806 -19.972 1.00 90.25 114 ASN A N 1
ATOM 895 C CA . ASN A 1 114 ? 0.206 -3.968 -19.657 1.00 90.25 114 ASN A CA 1
ATOM 896 C C . ASN A 1 114 ? -0.097 -5.336 -19.028 1.00 90.25 114 ASN A C 1
ATOM 898 O O . ASN A 1 114 ? -0.899 -5.404 -18.094 1.00 90.25 114 ASN A O 1
ATOM 902 N N . ARG A 1 115 ? 0.558 -6.414 -19.486 1.00 89.00 115 ARG A N 1
ATOM 903 C CA . ARG A 1 115 ? 0.451 -7.757 -18.885 1.00 89.00 115 ARG A CA 1
ATOM 904 C C . ARG A 1 115 ? 0.854 -7.726 -17.411 1.00 89.00 115 ARG A C 1
ATOM 906 O O . ARG A 1 115 ? 0.109 -8.217 -16.565 1.00 89.00 115 ARG A O 1
ATOM 913 N N . ILE A 1 116 ? 1.984 -7.094 -17.103 1.00 88.75 116 ILE A N 1
ATOM 914 C CA . ILE A 1 116 ? 2.504 -6.955 -15.737 1.00 88.75 116 ILE A CA 1
ATOM 915 C C . ILE A 1 116 ? 1.618 -6.042 -14.904 1.00 88.75 116 ILE A C 1
ATOM 917 O O . ILE A 1 116 ? 1.301 -6.381 -13.770 1.00 88.75 116 ILE A O 1
ATOM 921 N N . SER A 1 117 ? 1.162 -4.920 -15.463 1.00 91.88 117 SER A N 1
ATOM 922 C CA . SER A 1 117 ? 0.247 -4.007 -14.767 1.00 91.88 117 SER A CA 1
ATOM 923 C C . SER A 1 117 ? -1.043 -4.725 -14.351 1.00 91.88 117 SER A C 1
ATOM 925 O O . SER A 1 117 ? -1.495 -4.578 -13.217 1.00 91.88 117 SER A O 1
ATOM 927 N N . ALA A 1 118 ? -1.601 -5.564 -15.233 1.00 91.62 118 ALA A N 1
ATOM 928 C CA . ALA A 1 118 ? -2.773 -6.382 -14.931 1.00 91.62 118 ALA A CA 1
ATOM 929 C C . ALA A 1 118 ? -2.478 -7.477 -13.889 1.00 91.62 118 ALA A C 1
ATOM 931 O O . ALA A 1 118 ? -3.263 -7.665 -12.960 1.00 91.62 118 ALA A O 1
ATOM 932 N N . ALA A 1 119 ? -1.343 -8.175 -14.005 1.00 90.81 119 ALA A N 1
ATOM 933 C CA . ALA A 1 119 ? -0.928 -9.193 -13.039 1.00 90.81 119 ALA A CA 1
ATOM 934 C C . ALA A 1 119 ? -0.688 -8.597 -11.640 1.00 90.81 119 ALA A C 1
ATOM 936 O O . ALA A 1 119 ? -1.164 -9.140 -10.643 1.00 90.81 119 ALA A O 1
ATOM 937 N N . ALA A 1 120 ? -0.018 -7.445 -11.571 1.00 91.81 120 ALA A N 1
ATOM 938 C CA . ALA A 1 120 ? 0.198 -6.690 -10.346 1.00 91.81 120 ALA A CA 1
ATOM 939 C C . ALA A 1 120 ? -1.135 -6.250 -9.727 1.00 91.81 120 ALA A C 1
ATOM 941 O O . ALA A 1 120 ? -1.344 -6.473 -8.540 1.00 91.81 120 ALA A O 1
ATOM 942 N N . ALA A 1 121 ? -2.071 -5.705 -10.516 1.00 93.94 121 ALA A N 1
ATOM 943 C CA . ALA A 1 121 ? -3.392 -5.311 -10.019 1.00 93.94 121 ALA A CA 1
ATOM 944 C C . ALA A 1 121 ? -4.136 -6.481 -9.351 1.00 93.94 121 ALA A C 1
ATOM 946 O O . ALA A 1 121 ? -4.701 -6.320 -8.268 1.00 93.94 121 ALA A O 1
ATOM 947 N N . LEU A 1 122 ? -4.104 -7.666 -9.975 1.00 92.62 122 LEU A N 1
ATOM 948 C CA . LEU A 1 122 ? -4.735 -8.877 -9.444 1.00 92.62 122 LEU A CA 1
ATOM 949 C C . LEU A 1 122 ? -4.060 -9.361 -8.158 1.00 92.62 122 LEU A C 1
ATOM 951 O O . LEU A 1 122 ? -4.751 -9.608 -7.171 1.00 92.62 122 LEU A O 1
ATOM 955 N N . MET A 1 123 ? -2.728 -9.451 -8.137 1.00 92.19 123 MET A N 1
ATOM 956 C CA . MET A 1 123 ? -2.004 -9.930 -6.956 1.00 92.19 123 MET A CA 1
ATOM 957 C C . MET A 1 123 ? -2.084 -8.962 -5.779 1.00 92.19 123 MET A C 1
ATOM 959 O O . MET A 1 123 ? -2.205 -9.401 -4.636 1.00 92.19 123 MET A O 1
ATOM 963 N N . VAL A 1 124 ? -2.071 -7.654 -6.047 1.00 94.31 124 VAL A N 1
ATOM 964 C CA . VAL A 1 124 ? -2.306 -6.625 -5.030 1.00 94.31 124 VAL A CA 1
ATOM 965 C C . VAL A 1 124 ? -3.706 -6.785 -4.445 1.00 94.31 124 VAL A C 1
ATOM 967 O O . VAL A 1 124 ? -3.855 -6.804 -3.225 1.00 94.31 124 VAL A O 1
ATOM 970 N N . LEU A 1 125 ? -4.733 -6.943 -5.287 1.00 93.44 125 LEU A N 1
ATOM 971 C CA . LEU A 1 125 ? -6.104 -7.135 -4.815 1.00 93.44 125 LEU A CA 1
ATOM 972 C C . LEU A 1 125 ? -6.239 -8.399 -3.953 1.00 93.44 125 LEU A C 1
ATOM 974 O O . LEU A 1 125 ? -6.876 -8.347 -2.902 1.00 93.44 125 LEU A O 1
ATOM 978 N N . GLU A 1 126 ? -5.627 -9.506 -4.372 1.00 91.69 126 GLU A N 1
ATOM 979 C CA . GLU A 1 126 ? -5.608 -10.769 -3.627 1.00 91.69 126 GLU A CA 1
ATOM 980 C C . GLU A 1 126 ? -4.952 -10.591 -2.247 1.00 91.69 126 GLU A C 1
ATOM 982 O O . GLU A 1 126 ? -5.602 -10.821 -1.228 1.00 91.69 126 GLU A O 1
ATOM 987 N N . HIS A 1 127 ? -3.727 -10.054 -2.190 1.00 91.25 127 HIS A N 1
ATOM 988 C CA . HIS A 1 127 ? -2.999 -9.865 -0.926 1.00 91.25 127 HIS A CA 1
ATOM 989 C C . HIS A 1 127 ? -3.712 -8.891 0.022 1.00 91.25 127 HIS A C 1
ATOM 991 O O . HIS A 1 127 ? -3.771 -9.123 1.230 1.00 91.25 127 HIS A O 1
ATOM 997 N N . LEU A 1 128 ? -4.285 -7.803 -0.501 1.00 91.88 128 LEU A N 1
ATOM 998 C CA . LEU A 1 128 ? -5.058 -6.857 0.311 1.00 91.88 128 LEU A CA 1
ATOM 999 C C . LEU A 1 128 ? -6.367 -7.471 0.828 1.00 91.88 128 LEU A C 1
ATOM 1001 O O . LEU A 1 128 ? -6.822 -7.120 1.919 1.00 91.88 128 LEU A O 1
ATOM 1005 N N . THR A 1 129 ? -6.978 -8.383 0.070 1.00 90.56 129 THR A N 1
ATOM 1006 C CA . THR A 1 129 ? -8.184 -9.105 0.498 1.00 90.56 129 THR A CA 1
ATOM 1007 C C . THR A 1 129 ? -7.862 -10.102 1.610 1.00 90.56 129 THR A C 1
ATOM 1009 O O . THR A 1 129 ? -8.597 -10.170 2.601 1.00 90.56 129 THR A O 1
ATOM 1012 N N . ASP A 1 130 ? -6.735 -10.803 1.501 1.00 88.44 130 ASP A N 1
ATOM 1013 C CA . ASP A 1 130 ? -6.244 -11.717 2.532 1.00 88.44 130 ASP A CA 1
ATOM 1014 C C . ASP A 1 130 ? -5.932 -10.973 3.836 1.00 88.44 130 ASP A C 1
ATOM 1016 O O . ASP A 1 130 ? -6.436 -11.352 4.899 1.00 88.44 130 ASP A O 1
ATOM 1020 N N . LEU A 1 131 ? -5.235 -9.830 3.755 1.00 82.88 131 LEU A N 1
ATOM 1021 C CA . LEU A 1 131 ? -5.025 -8.940 4.904 1.00 82.88 131 LEU A CA 1
ATOM 1022 C C . LEU A 1 131 ? -6.340 -8.504 5.564 1.00 82.88 131 LEU A C 1
ATOM 1024 O O . LEU A 1 131 ? -6.410 -8.351 6.782 1.00 82.88 131 LEU A O 1
ATOM 1028 N N . GLY A 1 132 ? -7.403 -8.316 4.781 1.00 78.44 132 GLY A N 1
ATOM 1029 C CA . GLY A 1 132 ? -8.717 -7.924 5.287 1.00 78.44 132 GLY A CA 1
ATOM 1030 C C . GLY A 1 132 ? -9.490 -9.008 6.034 1.00 78.44 132 GLY A C 1
ATOM 1031 O O . GLY A 1 132 ? -10.515 -8.713 6.676 1.00 78.44 132 GLY A O 1
ATOM 1032 N N . THR A 1 133 ? -9.006 -10.247 5.972 1.00 76.81 133 THR A N 1
ATOM 1033 C CA . THR A 1 133 ? -9.502 -11.379 6.759 1.00 76.81 133 THR A CA 1
ATOM 1034 C C . THR A 1 133 ? -8.795 -11.467 8.114 1.00 76.81 133 THR A C 1
ATOM 1036 O O . THR A 1 133 ? -9.391 -11.936 9.090 1.00 76.81 133 THR A O 1
ATOM 1039 N N . GLU A 1 134 ? -7.571 -10.947 8.218 1.00 77.00 134 GLU A N 1
ATOM 1040 C CA . GLU A 1 134 ? -6.825 -10.899 9.471 1.00 77.00 134 GLU A CA 1
ATOM 1041 C C . GLU A 1 134 ? -7.407 -9.870 10.453 1.00 77.00 134 GLU A C 1
ATOM 1043 O O . GLU A 1 134 ? -7.827 -8.764 10.102 1.00 77.00 134 GLU A O 1
ATOM 1048 N N . ARG A 1 135 ? -7.449 -10.246 11.736 1.00 74.25 135 ARG A N 1
ATOM 1049 C CA . ARG A 1 135 ? -7.864 -9.349 12.821 1.00 74.25 135 ARG A CA 1
ATOM 1050 C C . ARG A 1 135 ? -6.630 -8.760 13.479 1.00 74.25 135 ARG A C 1
ATOM 1052 O O . ARG A 1 135 ? -6.047 -9.375 14.373 1.00 74.25 135 ARG A O 1
ATOM 1059 N N . PHE A 1 136 ? -6.271 -7.545 13.091 1.00 79.88 136 PHE A N 1
ATOM 1060 C CA . PHE A 1 136 ? -5.227 -6.807 13.788 1.00 79.88 136 PHE A CA 1
ATOM 1061 C C . PHE A 1 136 ? -5.767 -6.318 15.125 1.00 79.88 136 PHE A C 1
ATOM 1063 O O . PHE A 1 136 ? -6.870 -5.784 15.210 1.00 79.88 136 PHE A O 1
ATOM 1070 N N . THR A 1 137 ? -5.000 -6.533 16.186 1.00 82.38 137 THR A N 1
ATOM 1071 C CA . THR A 1 137 ? -5.384 -6.128 17.536 1.00 82.38 137 THR A CA 1
ATOM 1072 C C . THR A 1 137 ? -4.280 -5.271 18.121 1.00 82.38 137 THR A C 1
ATOM 1074 O O . THR A 1 137 ? -3.119 -5.673 18.092 1.00 82.38 137 THR A O 1
ATOM 1077 N N . ILE A 1 138 ? -4.636 -4.098 18.644 1.00 78.19 138 ILE A N 1
ATOM 1078 C CA . ILE A 1 138 ? -3.667 -3.158 19.217 1.00 78.19 138 ILE A CA 1
ATOM 1079 C C . ILE A 1 138 ? -3.992 -2.912 20.682 1.00 78.19 138 ILE A C 1
ATOM 1081 O O . ILE A 1 138 ? -5.137 -2.572 20.983 1.00 78.19 138 ILE A O 1
ATOM 1085 N N . PRO A 1 139 ? -3.031 -3.067 21.605 1.00 82.94 139 PRO A N 1
ATOM 1086 C CA . PRO A 1 139 ? -3.270 -2.791 23.013 1.00 82.94 139 PRO A CA 1
ATOM 1087 C C . PRO A 1 139 ? -3.690 -1.335 23.226 1.00 82.94 139 PRO A C 1
ATOM 1089 O O . PRO A 1 139 ? -3.047 -0.410 22.730 1.00 82.94 139 PRO A O 1
ATOM 1092 N N . LEU A 1 140 ? -4.745 -1.120 24.014 1.00 78.38 140 LEU A N 1
ATOM 1093 C CA . LEU A 1 140 ? -5.212 0.223 24.374 1.00 78.38 140 LEU A CA 1
ATOM 1094 C C . LEU A 1 140 ? -4.107 1.096 24.984 1.00 78.38 140 LEU A C 1
ATOM 1096 O O . LEU A 1 140 ? -4.076 2.302 24.750 1.00 78.38 140 LEU A O 1
ATOM 1100 N N . GLY A 1 141 ? -3.184 0.498 25.737 1.00 75.81 141 GLY A N 1
ATOM 1101 C CA . GLY A 1 141 ? -2.079 1.210 26.365 1.00 75.81 141 GLY A CA 1
ATOM 1102 C C . GLY A 1 141 ? -1.105 1.879 25.386 1.00 75.81 141 GLY A C 1
ATOM 1103 O O . GLY A 1 141 ? -0.524 2.904 25.737 1.00 75.81 141 GLY A O 1
ATOM 1104 N N . GLN A 1 142 ? -1.010 1.403 24.136 1.00 77.50 142 GLN A N 1
ATOM 1105 C CA . GLN A 1 142 ? -0.205 2.037 23.083 1.00 77.50 142 GLN A CA 1
ATOM 1106 C C . GLN A 1 142 ? -0.708 3.446 22.716 1.00 77.50 142 GLN A C 1
ATOM 1108 O O . GLN A 1 142 ? 0.079 4.295 22.307 1.00 77.50 142 GLN A O 1
ATOM 1113 N N . PHE A 1 143 ? -1.999 3.733 22.906 1.00 71.25 143 PHE A N 1
ATOM 1114 C 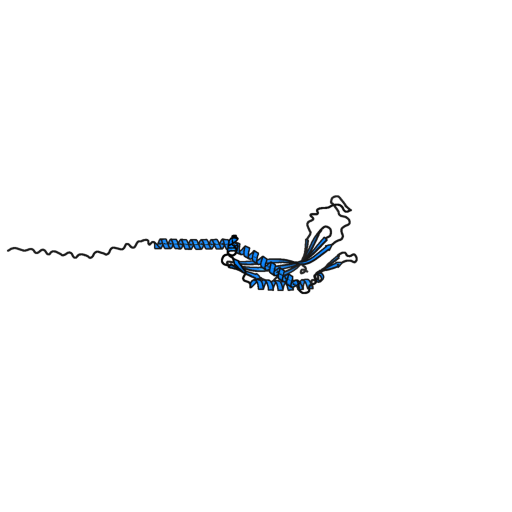CA . PHE A 1 143 ? -2.598 5.029 22.563 1.00 71.25 143 PHE A CA 1
ATOM 1115 C C . PHE A 1 143 ? -2.378 6.110 23.623 1.00 71.25 143 PHE A C 1
ATOM 1117 O O . PHE A 1 143 ? -2.453 7.296 23.314 1.00 71.25 143 PHE A O 1
ATOM 1124 N N . PHE A 1 144 ? -2.106 5.727 24.873 1.00 71.69 144 PHE A N 1
ATOM 1125 C CA . PHE A 1 144 ? -1.950 6.686 25.969 1.00 71.69 144 PHE A CA 1
ATOM 1126 C C . PHE A 1 144 ? -0.557 7.334 26.018 1.00 71.69 144 PHE A C 1
ATOM 1128 O O . PHE A 1 144 ? -0.317 8.165 26.890 1.00 71.69 144 PHE A O 1
ATOM 1135 N N . GLY A 1 145 ? 0.356 6.980 25.101 1.00 65.75 145 GLY A N 1
ATOM 1136 C CA . GLY A 1 145 ? 1.716 7.539 25.047 1.00 65.75 145 GLY A CA 1
ATOM 1137 C C . GLY A 1 145 ? 2.578 7.172 26.259 1.00 65.75 145 GLY A C 1
ATOM 1138 O O . GLY A 1 145 ? 3.564 7.841 26.550 1.00 65.75 145 GLY A O 1
ATOM 1139 N N . LEU A 1 146 ? 2.177 6.135 26.997 1.00 78.56 146 LEU A N 1
ATOM 1140 C CA . LEU A 1 146 ? 2.892 5.615 28.152 1.00 78.56 146 LEU A CA 1
ATOM 1141 C C . LEU A 1 146 ? 3.630 4.352 27.710 1.00 78.56 146 LEU A C 1
ATOM 1143 O O . LEU A 1 146 ? 3.019 3.290 27.608 1.00 78.56 146 LEU A O 1
ATOM 1147 N N . ASP A 1 147 ? 4.936 4.460 27.458 1.00 78.94 147 ASP A N 1
ATOM 1148 C CA . ASP A 1 147 ? 5.750 3.360 26.913 1.00 78.94 147 ASP A CA 1
ATOM 1149 C C . ASP A 1 147 ? 5.639 2.074 27.744 1.00 78.94 147 ASP A C 1
ATOM 1151 O O . ASP A 1 147 ? 5.541 0.975 27.196 1.00 78.94 147 ASP A O 1
ATOM 1155 N N . PHE A 1 148 ? 5.551 2.202 29.072 1.00 84.31 148 PHE A N 1
ATOM 1156 C CA . PHE A 1 148 ? 5.390 1.063 29.981 1.00 84.31 148 PHE A CA 1
ATOM 1157 C C . PHE A 1 148 ? 4.014 0.373 29.887 1.00 84.31 148 PHE A C 1
ATOM 1159 O O . PHE A 1 148 ? 3.874 -0.762 30.334 1.00 84.31 148 PHE A O 1
ATOM 1166 N N . LEU A 1 149 ? 3.001 1.032 29.312 1.00 82.19 149 LEU A N 1
ATOM 1167 C CA . LEU A 1 149 ? 1.673 0.464 29.054 1.00 82.19 149 LEU A CA 1
ATOM 1168 C C . LEU A 1 149 ? 1.487 0.025 27.602 1.00 82.19 149 LEU A C 1
ATOM 1170 O O . LEU A 1 149 ? 0.427 -0.494 27.280 1.00 82.19 149 LEU A O 1
ATOM 1174 N N . SER A 1 150 ? 2.478 0.182 26.726 1.00 80.50 150 SER A N 1
ATOM 1175 C CA . SER A 1 150 ? 2.347 -0.118 25.290 1.00 80.50 150 SER A CA 1
ATOM 1176 C C . SER A 1 150 ? 1.833 -1.535 24.978 1.00 80.50 150 SER A C 1
ATOM 1178 O O . SER A 1 150 ? 1.138 -1.722 23.984 1.00 80.50 150 SER A O 1
ATOM 1180 N N . GLY A 1 151 ? 2.103 -2.516 25.848 1.00 81.25 151 GLY A N 1
ATOM 1181 C CA . GLY A 1 151 ? 1.588 -3.889 25.748 1.00 81.25 151 GLY A CA 1
ATOM 1182 C C . GLY A 1 151 ? 0.363 -4.208 26.617 1.00 81.25 151 GLY A C 1
ATOM 1183 O O . GLY A 1 151 ? -0.059 -5.360 26.665 1.00 81.25 151 GLY A O 1
ATOM 1184 N N . PHE A 1 152 ? -0.188 -3.235 27.346 1.00 82.25 152 PHE A N 1
ATOM 1185 C CA . PHE A 1 152 ? -1.203 -3.459 28.376 1.00 82.25 152 PHE A CA 1
ATOM 1186 C C . PHE A 1 152 ? -2.605 -2.996 27.952 1.00 82.25 152 PHE A C 1
ATOM 1188 O O . PHE A 1 152 ? -2.784 -2.005 27.242 1.00 82.25 152 PHE A O 1
ATOM 1195 N N . GLY A 1 153 ? -3.622 -3.693 28.464 1.00 81.75 153 GLY A N 1
ATOM 1196 C CA . GLY A 1 153 ? -5.035 -3.361 28.284 1.00 81.75 153 GLY A CA 1
ATOM 1197 C C . GLY A 1 153 ? -5.749 -4.177 27.198 1.00 81.75 153 GLY A C 1
ATOM 1198 O O . GLY A 1 153 ? -5.144 -5.028 26.546 1.00 81.75 153 GLY A O 1
ATOM 1199 N N . PRO A 1 154 ? -7.063 -3.949 27.018 1.00 82.88 154 PRO A N 1
ATOM 1200 C CA . PRO A 1 154 ? -7.846 -4.627 25.995 1.00 82.88 154 PRO A CA 1
ATOM 1201 C C . PRO A 1 154 ? -7.336 -4.286 24.596 1.00 82.88 154 PRO A C 1
ATOM 1203 O O . PRO A 1 154 ? -6.947 -3.152 24.315 1.00 82.88 154 PRO A O 1
ATOM 1206 N N . GLY A 1 155 ? -7.376 -5.274 23.714 1.00 84.44 155 GLY A N 1
ATOM 1207 C CA . GLY A 1 155 ? -7.032 -5.100 22.318 1.00 84.44 155 GLY A CA 1
ATOM 1208 C C . GLY A 1 155 ? -8.138 -4.400 21.528 1.00 84.44 155 GLY A C 1
ATOM 1209 O O . GLY A 1 155 ? -9.286 -4.842 21.546 1.00 84.44 155 GLY A O 1
ATOM 1210 N N . ILE A 1 156 ? -7.795 -3.335 20.809 1.00 83.94 156 ILE A N 1
ATOM 1211 C CA . ILE A 1 156 ? -8.690 -2.668 19.867 1.00 83.94 156 ILE A CA 1
ATOM 1212 C C . ILE A 1 156 ? -8.630 -3.415 18.532 1.00 83.94 156 ILE A C 1
ATOM 1214 O O . ILE A 1 156 ? -7.545 -3.499 17.949 1.00 83.94 156 ILE A O 1
ATOM 1218 N N . PRO A 1 157 ? -9.756 -3.952 18.032 1.00 87.25 157 PRO A N 1
ATOM 1219 C CA . PRO A 1 15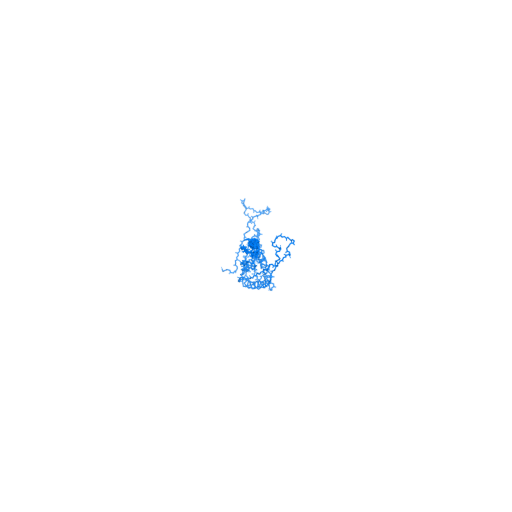7 ? -9.785 -4.601 16.732 1.00 87.25 157 PRO A CA 1
ATOM 1220 C C . PRO A 1 157 ? -9.678 -3.560 15.612 1.00 87.25 157 PRO A C 1
ATOM 1222 O O . PRO A 1 157 ? -10.422 -2.582 15.581 1.00 87.25 157 PRO A O 1
ATOM 1225 N N . LEU A 1 158 ? -8.783 -3.811 14.667 1.00 87.44 158 LEU A N 1
ATOM 1226 C CA . LEU A 1 158 ? -8.618 -3.066 13.428 1.00 87.44 158 LEU A CA 1
ATOM 1227 C C . LEU A 1 158 ? -8.876 -4.017 12.262 1.00 87.44 158 LEU A C 1
ATOM 1229 O O . LEU A 1 158 ? -8.287 -5.097 12.188 1.00 87.44 158 LEU A O 1
ATOM 1233 N N . ARG A 1 159 ? -9.735 -3.597 11.334 1.00 88.75 159 ARG A N 1
ATOM 1234 C CA . ARG A 1 159 ? -9.975 -4.308 10.079 1.00 88.75 159 ARG A CA 1
ATOM 1235 C C . ARG A 1 159 ? -9.754 -3.368 8.904 1.00 88.75 159 ARG A C 1
ATOM 1237 O O . ARG A 1 159 ? -10.294 -2.264 8.889 1.00 88.75 159 ARG A O 1
ATOM 1244 N N . VAL A 1 160 ? -8.976 -3.818 7.928 1.00 89.25 160 VAL A N 1
ATOM 1245 C CA . VAL A 1 160 ? -8.589 -3.033 6.753 1.00 89.25 160 VAL A CA 1
ATOM 1246 C C . VAL A 1 160 ? -8.943 -3.846 5.520 1.00 89.25 160 VAL A C 1
ATOM 1248 O O . VAL A 1 160 ? -8.420 -4.935 5.359 1.00 89.25 160 VAL A O 1
ATOM 1251 N N . VAL A 1 161 ? -9.852 -3.361 4.680 1.00 90.56 161 VAL A N 1
ATOM 1252 C CA . VAL A 1 161 ? -10.305 -4.087 3.482 1.00 90.56 161 VAL A CA 1
ATOM 1253 C C . VAL A 1 161 ? -10.230 -3.182 2.256 1.00 90.56 161 VAL A C 1
ATOM 1255 O O . VAL A 1 161 ? -10.51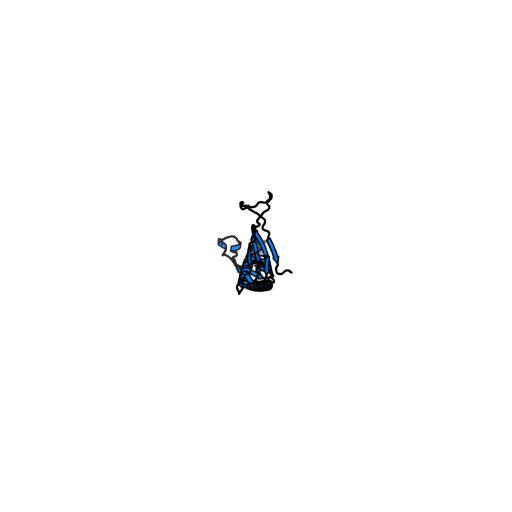3 -1.990 2.385 1.00 90.56 161 VAL A O 1
ATOM 1258 N N . PRO A 1 162 ? -9.887 -3.701 1.068 1.00 92.75 162 PRO A N 1
ATOM 1259 C CA . PRO A 1 162 ? -9.995 -2.924 -0.160 1.00 92.75 162 PRO A CA 1
ATOM 1260 C C . PRO A 1 162 ? -11.465 -2.566 -0.435 1.00 92.75 162 PRO A C 1
ATOM 1262 O O . PRO A 1 162 ? -12.379 -3.362 -0.214 1.00 92.75 162 PRO A O 1
ATOM 1265 N N . ALA A 1 163 ? -11.693 -1.341 -0.897 1.00 90.69 163 ALA A N 1
ATOM 1266 C CA . ALA A 1 163 ? -12.997 -0.732 -1.143 1.00 90.69 163 ALA A CA 1
ATOM 1267 C C . ALA A 1 163 ? -13.202 -0.395 -2.629 1.00 90.69 163 ALA A C 1
ATOM 1269 O O . ALA A 1 163 ? -13.809 0.618 -2.968 1.00 90.69 163 ALA A O 1
ATOM 1270 N N . GLY A 1 164 ? -12.687 -1.236 -3.526 1.00 85.44 164 GLY A N 1
ATOM 1271 C CA . GLY A 1 164 ? -12.792 -1.030 -4.965 1.00 85.44 164 GLY A CA 1
ATOM 1272 C C . GLY A 1 164 ? -11.787 -1.860 -5.751 1.00 85.44 164 GLY A C 1
ATOM 1273 O O . GLY A 1 164 ? -11.142 -2.759 -5.210 1.00 85.44 164 GLY A O 1
ATOM 1274 N N . ALA A 1 165 ? -11.672 -1.544 -7.039 1.00 89.00 165 ALA A N 1
ATOM 1275 C CA . ALA A 1 165 ? -10.634 -2.098 -7.897 1.00 89.00 165 ALA A CA 1
ATOM 1276 C C . ALA A 1 165 ? -9.278 -1.436 -7.608 1.00 89.00 165 ALA A C 1
ATOM 1278 O O . ALA A 1 165 ? -9.215 -0.273 -7.211 1.00 89.00 165 ALA A O 1
ATOM 1279 N N . VAL A 1 166 ? -8.202 -2.181 -7.847 1.00 95.19 166 VAL A N 1
ATOM 1280 C CA . VAL A 1 166 ? -6.834 -1.656 -7.822 1.00 95.19 166 VAL A CA 1
ATOM 1281 C C . VAL A 1 166 ? -6.540 -1.053 -9.192 1.00 95.19 166 VAL A C 1
ATOM 1283 O O . VAL A 1 166 ? -6.604 -1.753 -10.202 1.00 95.19 166 VAL A O 1
ATOM 1286 N N . ALA A 1 167 ? -6.229 0.240 -9.233 1.00 95.06 167 ALA A N 1
ATOM 1287 C CA . ALA A 1 167 ? -5.763 0.904 -10.441 1.00 95.06 167 ALA A CA 1
ATOM 1288 C C . ALA A 1 167 ? -4.235 0.839 -10.493 1.00 95.06 167 ALA A C 1
ATOM 1290 O O . ALA A 1 167 ? -3.570 1.198 -9.525 1.00 95.06 167 ALA A O 1
ATOM 1291 N N . VAL A 1 168 ? -3.682 0.394 -11.621 1.00 95.50 168 VAL A N 1
ATOM 1292 C CA . VAL A 1 168 ? -2.235 0.345 -11.864 1.00 95.50 168 VAL A CA 1
ATOM 1293 C C . VAL A 1 168 ? -1.942 1.115 -13.143 1.00 95.50 168 VAL A C 1
ATOM 1295 O O . VAL A 1 168 ? -2.478 0.790 -14.201 1.00 95.50 168 VAL A O 1
ATOM 1298 N N . THR A 1 169 ? -1.113 2.149 -13.036 1.00 95.75 169 THR A N 1
ATOM 1299 C CA . THR A 1 169 ? -0.762 3.049 -14.136 1.00 95.75 169 THR A CA 1
ATOM 1300 C C . THR A 1 169 ? 0.744 2.990 -14.380 1.00 95.75 169 THR A C 1
ATOM 1302 O O . THR A 1 169 ? 1.506 3.414 -13.513 1.00 95.75 169 THR A O 1
ATOM 1305 N N . PRO A 1 170 ? 1.207 2.482 -15.532 1.00 93.75 170 PRO A N 1
ATOM 1306 C CA . PRO A 1 170 ? 2.619 2.532 -15.879 1.00 93.75 170 PRO A CA 1
ATOM 1307 C C . PRO A 1 170 ? 3.039 3.961 -16.259 1.00 93.75 170 PRO A C 1
ATOM 1309 O O . PRO A 1 170 ? 2.440 4.578 -17.145 1.00 93.75 170 PRO A O 1
ATOM 1312 N N . VAL A 1 171 ? 4.079 4.484 -15.608 1.00 94.06 171 VAL A N 1
ATOM 1313 C CA . VAL A 1 171 ? 4.589 5.852 -15.798 1.00 94.06 171 VAL A CA 1
ATOM 1314 C C . VAL A 1 171 ? 6.084 5.817 -16.092 1.00 94.06 171 VAL A C 1
ATOM 1316 O O . VAL A 1 171 ? 6.865 5.342 -15.275 1.00 94.06 171 VAL A O 1
ATOM 1319 N N . SER A 1 172 ? 6.500 6.343 -17.239 1.00 91.38 172 SER A N 1
ATOM 1320 C CA . SER A 1 172 ? 7.911 6.576 -17.555 1.00 91.38 172 SER A CA 1
ATOM 1321 C C . SER A 1 172 ? 8.323 7.975 -17.100 1.00 91.38 172 SER A C 1
ATOM 1323 O O . SER A 1 172 ? 7.595 8.935 -17.322 1.00 91.38 172 SER A O 1
ATOM 1325 N N . SER A 1 173 ? 9.483 8.102 -16.467 1.00 88.81 173 SER A N 1
ATOM 1326 C CA . SER A 1 173 ? 10.039 9.352 -15.961 1.00 88.81 173 SER A CA 1
ATOM 1327 C C . SER A 1 173 ? 11.467 9.534 -16.455 1.00 88.81 173 SER A C 1
ATOM 1329 O O . SER A 1 173 ? 12.284 8.623 -16.346 1.00 88.81 173 SER A O 1
ATOM 1331 N N . PHE A 1 174 ? 11.789 10.741 -16.907 1.00 85.56 174 PHE A N 1
ATOM 1332 C CA . PHE A 1 174 ? 13.133 11.164 -17.291 1.00 85.56 174 PHE A CA 1
ATOM 1333 C C . PHE A 1 174 ? 13.582 12.289 -16.368 1.00 85.56 174 PHE A C 1
ATOM 1335 O O . PHE A 1 174 ? 12.927 13.328 -16.295 1.00 85.56 174 PHE A O 1
ATOM 1342 N N . ILE A 1 175 ? 14.683 12.077 -15.652 1.00 84.44 175 ILE A N 1
ATOM 1343 C CA . ILE A 1 175 ? 15.233 13.024 -14.680 1.00 84.44 175 ILE A CA 1
ATOM 1344 C C . ILE A 1 175 ? 16.642 13.410 -15.122 1.00 84.44 175 ILE A C 1
ATOM 1346 O O . ILE A 1 175 ? 17.513 12.551 -15.254 1.00 84.44 175 ILE A O 1
ATOM 1350 N N . SER A 1 176 ? 16.884 14.706 -15.324 1.00 81.25 176 SER A N 1
ATOM 1351 C CA . SER A 1 176 ? 18.226 15.214 -15.632 1.00 81.25 176 SER A CA 1
ATOM 1352 C C . SER A 1 176 ? 19.141 15.096 -14.406 1.00 81.25 176 SER A C 1
ATOM 1354 O O . SER A 1 176 ? 18.978 15.826 -13.429 1.00 81.25 176 SER A O 1
ATOM 1356 N N . ALA A 1 177 ? 20.130 14.205 -14.466 1.00 74.12 177 ALA A N 1
ATOM 1357 C CA . ALA A 1 177 ? 21.036 13.838 -13.377 1.00 74.12 177 ALA A CA 1
ATOM 1358 C C . ALA A 1 177 ? 22.475 14.347 -13.596 1.00 74.12 177 ALA A C 1
ATOM 1360 O O . ALA A 1 177 ? 23.445 13.621 -13.406 1.00 74.12 177 ALA A O 1
ATOM 1361 N N . GLY A 1 178 ? 22.630 15.609 -14.002 1.00 71.12 178 GLY A N 1
ATOM 1362 C CA . GLY A 1 178 ? 23.930 16.249 -14.221 1.00 71.12 178 GLY A CA 1
ATOM 1363 C C . GLY A 1 178 ? 24.102 16.760 -15.646 1.00 71.12 178 GLY A C 1
ATOM 1364 O O . GLY A 1 178 ? 23.136 16.881 -16.392 1.00 71.12 178 GLY A O 1
ATOM 1365 N N . ILE A 1 179 ? 25.345 17.084 -16.015 1.00 68.69 179 ILE A N 1
ATOM 1366 C CA . ILE A 1 179 ? 25.634 17.843 -17.239 1.00 68.69 179 ILE A CA 1
ATOM 1367 C C . ILE A 1 179 ? 25.251 17.053 -18.508 1.00 68.69 179 ILE A C 1
ATOM 1369 O O . ILE A 1 179 ? 24.856 17.673 -19.485 1.00 68.69 179 ILE A O 1
ATOM 1373 N N . ASN A 1 180 ? 25.306 15.709 -18.488 1.00 70.50 180 ASN A N 1
ATOM 1374 C CA . ASN A 1 180 ? 24.944 14.837 -19.626 1.00 70.50 180 ASN A CA 1
ATOM 1375 C C . ASN A 1 180 ? 24.427 13.461 -19.193 1.00 70.50 180 ASN A C 1
ATOM 1377 O O . ASN A 1 180 ? 24.731 12.449 -19.819 1.00 70.50 180 ASN A O 1
ATOM 1381 N N . GLN A 1 181 ? 23.711 13.389 -18.079 1.00 78.25 181 GLN A N 1
ATOM 1382 C CA . GLN A 1 181 ? 23.141 12.130 -17.609 1.00 78.25 181 GLN A CA 1
ATOM 1383 C C . GLN A 1 181 ? 21.645 12.310 -17.438 1.00 78.25 181 GLN A C 1
ATOM 1385 O O . GLN A 1 181 ? 21.200 13.292 -16.851 1.00 78.25 181 GLN A O 1
ATOM 1390 N N . THR A 1 182 ? 20.871 11.376 -17.974 1.00 84.50 182 THR A N 1
ATOM 1391 C CA . THR A 1 182 ? 19.427 11.310 -17.766 1.00 84.50 182 THR A CA 1
ATOM 1392 C C . THR A 1 182 ? 19.106 9.973 -17.128 1.00 84.50 182 THR A C 1
ATOM 1394 O O . THR A 1 182 ? 19.451 8.928 -17.669 1.00 84.50 182 THR A O 1
ATOM 1397 N N . ILE A 1 183 ? 18.459 10.001 -15.971 1.00 87.00 183 ILE A N 1
ATOM 1398 C CA . ILE A 1 183 ? 17.907 8.805 -15.348 1.00 87.00 183 ILE A CA 1
ATOM 1399 C C . ILE A 1 183 ? 16.538 8.570 -15.975 1.00 87.00 183 ILE A C 1
ATOM 1401 O O . ILE A 1 183 ? 15.654 9.421 -15.871 1.00 87.00 183 ILE A O 1
ATOM 1405 N N . HIS A 1 184 ? 16.375 7.427 -16.626 1.00 88.50 184 HIS A N 1
ATOM 1406 C CA . HIS A 1 184 ? 15.091 6.929 -17.088 1.00 88.50 184 HIS A CA 1
ATOM 1407 C C . HIS A 1 184 ? 14.557 5.917 -16.072 1.00 88.50 184 HIS A C 1
ATOM 1409 O O . HIS A 1 184 ? 15.272 5.009 -15.657 1.00 88.50 184 HIS A O 1
ATOM 1415 N N . ARG A 1 185 ? 13.300 6.072 -15.658 1.00 90.81 185 ARG A N 1
ATOM 1416 C CA . ARG A 1 185 ? 12.618 5.144 -14.753 1.00 90.81 185 ARG A CA 1
ATOM 1417 C C . ARG A 1 185 ? 11.252 4.793 -15.281 1.00 90.81 185 ARG A C 1
ATOM 1419 O O . ARG A 1 185 ? 10.486 5.685 -15.628 1.00 90.81 185 ARG A O 1
ATOM 1426 N N . LEU A 1 186 ? 10.921 3.514 -15.240 1.00 90.94 186 LEU A N 1
ATOM 1427 C CA . LEU A 1 186 ? 9.562 3.043 -15.431 1.00 90.94 186 LEU A CA 1
ATOM 1428 C C . LEU A 1 186 ? 8.973 2.674 -14.072 1.00 90.94 186 LEU A C 1
ATOM 1430 O O . LEU A 1 186 ? 9.537 1.852 -13.353 1.00 90.94 186 LEU A O 1
ATOM 1434 N N . TYR A 1 187 ? 7.840 3.271 -13.732 1.00 93.62 187 TYR A N 1
ATOM 1435 C CA . TYR A 1 187 ? 7.104 3.055 -12.496 1.00 93.62 187 TYR A CA 1
ATOM 1436 C C . TYR A 1 187 ? 5.772 2.362 -12.756 1.00 93.62 187 TYR A C 1
ATOM 1438 O O . TYR A 1 187 ? 5.156 2.558 -13.801 1.00 93.62 187 TYR A O 1
ATOM 1446 N N . LEU A 1 188 ? 5.288 1.628 -11.759 1.00 94.25 188 LEU A N 1
ATOM 1447 C CA . LEU A 1 188 ? 3.875 1.319 -11.589 1.00 94.25 188 LEU A CA 1
ATOM 1448 C C . LEU A 1 188 ? 3.316 2.217 -10.481 1.00 94.25 188 LEU A C 1
ATOM 1450 O O . LEU A 1 188 ? 3.674 2.060 -9.311 1.00 94.25 188 LEU A O 1
ATOM 1454 N N . ASP A 1 189 ? 2.443 3.148 -10.859 1.00 95.81 189 ASP A N 1
ATOM 1455 C CA . ASP A 1 189 ? 1.645 3.951 -9.937 1.00 95.81 189 ASP A CA 1
ATOM 1456 C C . ASP A 1 189 ? 0.369 3.181 -9.596 1.00 95.81 189 ASP A C 1
ATOM 1458 O O . ASP A 1 189 ? -0.509 2.973 -10.436 1.00 95.81 189 ASP A O 1
ATOM 1462 N N . ILE A 1 190 ? 0.288 2.725 -8.353 1.00 95.94 190 ILE A N 1
ATOM 1463 C CA . ILE A 1 190 ? -0.772 1.862 -7.844 1.00 95.94 190 ILE A CA 1
ATOM 1464 C C . ILE A 1 190 ? -1.650 2.687 -6.920 1.00 95.94 190 ILE A C 1
ATOM 1466 O O . ILE A 1 190 ? -1.153 3.297 -5.974 1.00 95.94 190 ILE A O 1
ATOM 1470 N N . GLN A 1 191 ? -2.955 2.678 -7.169 1.00 95.56 191 GLN A N 1
ATOM 1471 C CA . GLN A 1 191 ? -3.948 3.354 -6.347 1.00 95.56 191 GLN A CA 1
ATOM 1472 C C . GLN A 1 191 ? -5.053 2.377 -5.953 1.00 95.56 191 GLN A C 1
ATOM 1474 O O . GLN A 1 191 ? -5.645 1.701 -6.796 1.00 95.56 191 GLN A O 1
ATOM 1479 N N . VAL A 1 192 ? -5.345 2.320 -4.657 1.00 94.88 192 VAL A N 1
ATOM 1480 C CA . VAL A 1 192 ? -6.424 1.504 -4.100 1.00 94.88 192 VAL A CA 1
ATOM 1481 C C . VAL A 1 192 ? -7.121 2.258 -2.976 1.00 94.88 192 VAL A C 1
ATOM 1483 O O . VAL A 1 192 ? -6.479 2.844 -2.110 1.00 94.88 192 VAL A O 1
ATOM 1486 N N . GLU A 1 193 ? -8.448 2.243 -2.974 1.00 93.88 193 GLU A N 1
ATOM 1487 C CA . GLU A 1 193 ? -9.233 2.750 -1.849 1.00 93.88 193 GLU A CA 1
ATOM 1488 C C . GLU A 1 193 ? -9.283 1.685 -0.755 1.00 93.88 193 GLU A C 1
ATOM 1490 O O . GLU A 1 193 ? -9.723 0.562 -0.999 1.00 93.88 193 GLU A O 1
ATOM 1495 N N . MET A 1 194 ? -8.856 2.023 0.459 1.00 92.31 194 MET A N 1
ATOM 1496 C CA . MET A 1 194 ? -8.884 1.122 1.608 1.00 92.31 194 MET A CA 1
ATOM 1497 C C . MET A 1 194 ? -9.941 1.581 2.604 1.00 92.31 194 MET A C 1
ATOM 1499 O O . MET A 1 194 ? -9.917 2.711 3.090 1.00 92.31 194 MET A O 1
ATOM 1503 N N . ARG A 1 195 ? -10.864 0.687 2.960 1.00 92.38 195 ARG A N 1
ATOM 1504 C CA . ARG A 1 195 ? -11.828 0.902 4.036 1.00 92.38 195 ARG A CA 1
ATOM 1505 C C . ARG A 1 195 ? -11.268 0.388 5.352 1.00 92.38 195 ARG A C 1
ATOM 1507 O O . ARG A 1 195 ? -10.992 -0.798 5.524 1.00 92.38 195 ARG A O 1
ATOM 1514 N N . ILE A 1 196 ? -11.177 1.301 6.303 1.00 91.19 196 ILE A N 1
ATOM 1515 C CA . ILE A 1 196 ? -10.607 1.096 7.624 1.00 91.19 196 ILE A CA 1
ATOM 1516 C C . ILE A 1 196 ? -11.751 1.090 8.622 1.00 91.19 196 ILE A C 1
ATOM 1518 O O . ILE A 1 196 ? -12.550 2.025 8.677 1.00 91.19 196 ILE A O 1
ATOM 1522 N N . VAL A 1 197 ? -11.847 0.019 9.399 1.00 89.62 197 VAL A N 1
ATOM 1523 C CA . VAL A 1 197 ? -12.914 -0.195 10.371 1.00 89.62 197 VAL A CA 1
ATOM 1524 C C . VAL A 1 197 ? -12.294 -0.405 11.744 1.00 89.62 197 VAL A C 1
ATOM 1526 O O . VAL A 1 197 ? -11.540 -1.354 11.964 1.00 89.62 197 VAL A O 1
ATOM 1529 N N . VAL A 1 198 ? -12.654 0.479 12.669 1.00 88.19 198 VAL A N 1
ATOM 1530 C CA . VAL A 1 198 ? -12.295 0.425 14.090 1.00 88.19 198 VAL A CA 1
ATOM 1531 C C . VAL A 1 198 ? -13.556 0.621 14.934 1.00 88.19 198 VAL A C 1
ATOM 1533 O O . VAL A 1 198 ? -14.592 1.040 14.409 1.00 88.19 198 VAL A O 1
ATOM 1536 N N . PRO A 1 199 ? -13.537 0.322 16.244 1.00 83.12 199 PRO A N 1
ATOM 1537 C CA . PRO A 1 199 ? -14.634 0.716 17.112 1.00 83.12 199 PRO A CA 1
ATOM 1538 C C . PRO A 1 199 ? -14.919 2.212 16.965 1.00 83.12 199 PRO A C 1
ATOM 1540 O O . PRO A 1 199 ? -13.996 3.020 16.906 1.00 83.12 199 PRO A O 1
ATOM 1543 N N . LEU A 1 200 ? -16.206 2.561 16.936 1.00 78.88 200 LEU A N 1
ATOM 1544 C CA . LEU A 1 200 ? -16.723 3.934 16.903 1.00 78.88 200 LEU A CA 1
ATOM 1545 C C . LEU A 1 200 ? -16.628 4.678 15.558 1.00 78.88 200 LEU A C 1
ATOM 1547 O O . LEU A 1 200 ? -17.361 5.651 15.408 1.00 78.88 200 LEU A O 1
ATOM 1551 N N . ALA A 1 201 ? -15.860 4.219 14.554 1.00 80.19 201 ALA A N 1
ATOM 1552 C CA . ALA A 1 201 ? -16.057 4.685 13.171 1.00 80.19 201 ALA A CA 1
ATOM 1553 C C . ALA A 1 201 ? -15.409 3.820 12.078 1.00 80.19 201 ALA A C 1
ATOM 1555 O O . ALA A 1 201 ? -14.575 2.948 12.318 1.00 80.19 201 ALA A O 1
ATOM 1556 N N . ALA A 1 202 ? -15.787 4.128 10.838 1.00 87.12 202 ALA A N 1
ATOM 1557 C CA . ALA A 1 202 ? -15.166 3.609 9.633 1.00 87.12 202 ALA A CA 1
ATOM 1558 C C . ALA A 1 202 ? -14.900 4.753 8.651 1.00 87.12 202 ALA A C 1
ATOM 1560 O O . ALA A 1 202 ? -15.737 5.643 8.502 1.00 87.12 202 ALA A O 1
ATOM 1561 N N . ALA A 1 203 ? -13.762 4.697 7.968 1.00 89.44 203 ALA A N 1
ATOM 1562 C CA . ALA A 1 203 ? -13.360 5.670 6.958 1.00 89.44 203 ALA A CA 1
ATOM 1563 C C . ALA A 1 203 ? -12.800 4.950 5.727 1.00 89.44 203 ALA A C 1
ATOM 1565 O O . ALA A 1 203 ? -12.355 3.806 5.824 1.00 89.44 203 ALA A O 1
ATOM 1566 N N . THR A 1 204 ? -12.847 5.615 4.576 1.00 92.44 204 THR A N 1
ATOM 1567 C CA . THR A 1 204 ? -12.227 5.131 3.337 1.00 92.44 204 THR A CA 1
ATOM 1568 C C . THR A 1 204 ? -11.115 6.092 2.968 1.00 92.44 204 THR A C 1
ATOM 1570 O O . THR A 1 204 ? -11.356 7.303 2.947 1.00 92.44 204 THR A O 1
ATOM 1573 N N . HIS A 1 205 ? -9.920 5.563 2.725 1.00 91.00 205 HIS A N 1
ATOM 1574 C CA . HIS A 1 205 ? -8.746 6.352 2.384 1.00 91.00 205 HIS A CA 1
ATOM 1575 C C . HIS A 1 205 ? -8.017 5.785 1.164 1.00 91.00 205 HIS A C 1
ATOM 1577 O O . HIS A 1 205 ? -7.788 4.570 1.112 1.00 91.00 205 HIS A O 1
ATOM 1583 N N . PRO A 1 206 ? -7.600 6.652 0.224 1.00 92.44 206 PRO A N 1
ATOM 1584 C CA . PRO A 1 206 ? -6.759 6.247 -0.886 1.00 92.44 206 PRO A CA 1
ATOM 1585 C C . PRO A 1 206 ? -5.369 5.876 -0.373 1.00 92.44 206 PRO A C 1
ATOM 1587 O O . PRO A 1 206 ? -4.720 6.646 0.333 1.00 92.44 206 PRO A O 1
ATOM 1590 N N . VAL A 1 207 ? -4.888 4.708 -0.779 1.00 93.50 207 VAL A N 1
ATOM 1591 C CA . VAL A 1 207 ? -3.496 4.296 -0.633 1.00 93.50 207 VAL A CA 1
ATOM 1592 C C . VAL A 1 207 ? -2.860 4.328 -2.012 1.00 93.50 207 VAL A C 1
ATOM 1594 O O . VAL A 1 207 ? -3.329 3.671 -2.942 1.00 93.50 207 VAL A O 1
ATOM 1597 N N . THR A 1 208 ? -1.788 5.105 -2.130 1.00 94.50 208 THR A N 1
ATOM 1598 C CA . THR A 1 208 ? -0.990 5.220 -3.350 1.00 94.50 208 THR A CA 1
ATOM 1599 C C . THR A 1 208 ? 0.406 4.671 -3.110 1.00 94.50 208 THR A C 1
ATOM 1601 O O . THR A 1 208 ? 1.046 5.040 -2.124 1.00 94.50 208 THR A O 1
ATOM 1604 N N . ALA A 1 209 ? 0.901 3.844 -4.023 1.00 94.31 209 ALA A N 1
ATOM 1605 C CA . ALA A 1 209 ? 2.271 3.350 -4.015 1.00 94.31 209 ALA A CA 1
ATOM 1606 C C . ALA A 1 209 ? 2.883 3.516 -5.408 1.00 94.31 209 ALA A C 1
ATOM 1608 O O . ALA A 1 209 ? 2.244 3.197 -6.405 1.00 94.31 209 ALA A O 1
ATOM 1609 N N . ARG A 1 210 ? 4.123 4.001 -5.467 1.00 94.31 210 ARG A N 1
ATOM 1610 C CA . ARG A 1 210 ? 4.897 4.140 -6.704 1.00 94.31 210 ARG A CA 1
ATOM 1611 C C . ARG A 1 210 ? 6.071 3.177 -6.642 1.00 94.31 210 ARG A C 1
ATOM 1613 O O . ARG A 1 210 ? 6.942 3.335 -5.787 1.00 94.31 210 ARG A O 1
ATOM 1620 N N . ILE A 1 211 ? 6.089 2.187 -7.529 1.00 92.56 211 ILE A N 1
ATOM 1621 C CA . ILE A 1 211 ? 7.100 1.122 -7.515 1.00 92.56 211 ILE A CA 1
ATOM 1622 C C . ILE A 1 211 ? 7.917 1.178 -8.808 1.00 92.56 211 ILE A C 1
ATOM 1624 O O . ILE A 1 211 ? 7.327 1.045 -9.879 1.00 92.56 211 ILE A O 1
ATOM 1628 N N . PRO A 1 212 ? 9.246 1.396 -8.748 1.00 90.56 212 PRO A N 1
ATOM 1629 C CA . PRO A 1 212 ? 10.092 1.329 -9.933 1.00 90.56 212 PRO A CA 1
ATOM 1630 C C . PRO A 1 212 ? 10.209 -0.120 -10.405 1.00 90.56 212 PRO A C 1
ATOM 1632 O O . PRO A 1 212 ? 10.484 -1.014 -9.607 1.00 90.56 212 PRO A O 1
ATOM 1635 N N . ILE A 1 213 ? 10.011 -0.333 -11.702 1.00 88.38 213 ILE A N 1
ATOM 1636 C CA . ILE A 1 213 ? 10.126 -1.642 -12.352 1.00 88.38 213 ILE A CA 1
ATOM 1637 C C . ILE A 1 213 ? 11.284 -1.715 -13.354 1.00 88.38 213 ILE A C 1
ATOM 1639 O O . ILE A 1 213 ? 11.764 -2.807 -13.639 1.00 88.38 213 ILE A O 1
ATOM 1643 N N . VAL A 1 214 ? 11.755 -0.566 -13.851 1.00 87.44 214 VAL A N 1
ATOM 1644 C CA . VAL A 1 214 ? 12.983 -0.422 -14.653 1.00 87.44 214 VAL A CA 1
ATOM 1645 C C . VAL A 1 214 ? 13.674 0.878 -14.247 1.00 87.44 214 VAL A C 1
ATOM 1647 O O . VAL A 1 214 ? 13.000 1.884 -14.006 1.00 87.44 214 VAL A O 1
ATOM 1650 N N . GLU A 1 215 ? 15.003 0.870 -14.193 1.00 86.19 215 GLU A N 1
ATOM 1651 C CA . GLU A 1 215 ? 15.828 2.067 -14.033 1.00 86.19 215 GLU A CA 1
ATOM 1652 C C . GLU A 1 215 ? 17.065 1.964 -14.930 1.00 86.19 215 GLU A C 1
ATOM 1654 O O . GLU A 1 215 ? 17.850 1.030 -14.792 1.00 86.19 215 GLU A O 1
ATOM 1659 N N . ASP A 1 216 ? 17.251 2.958 -15.799 1.00 83.19 216 ASP A N 1
ATOM 1660 C CA . ASP A 1 216 ? 18.389 3.061 -16.709 1.00 83.19 216 ASP A CA 1
ATOM 1661 C C . ASP A 1 216 ? 19.064 4.428 -16.578 1.00 83.19 216 ASP A C 1
ATOM 1663 O O . ASP A 1 216 ? 18.409 5.462 -16.408 1.00 83.19 216 ASP A O 1
ATOM 1667 N N . ILE A 1 217 ? 20.389 4.458 -16.731 1.00 83.62 217 ILE A N 1
ATOM 1668 C CA . ILE A 1 217 ? 21.161 5.702 -16.805 1.00 83.62 217 ILE A CA 1
ATOM 1669 C C . ILE A 1 217 ? 21.595 5.923 -18.251 1.00 83.62 217 ILE A C 1
ATOM 1671 O O . ILE A 1 217 ? 22.421 5.197 -18.801 1.00 83.62 217 ILE A O 1
ATOM 1675 N N . ILE A 1 218 ? 21.061 6.977 -18.854 1.00 80.88 218 ILE A N 1
ATOM 1676 C CA . ILE A 1 218 ? 21.363 7.410 -20.214 1.00 80.88 218 ILE A CA 1
ATOM 1677 C C . ILE A 1 218 ? 22.494 8.424 -20.129 1.00 80.88 218 ILE A C 1
ATOM 1679 O O . ILE A 1 218 ? 22.316 9.531 -19.614 1.00 80.88 218 ILE A O 1
ATOM 1683 N N . VAL A 1 219 ? 23.662 8.055 -20.646 1.00 78.12 219 VAL A N 1
ATOM 1684 C CA . VAL A 1 219 ? 24.823 8.946 -20.715 1.00 78.12 219 VAL A CA 1
ATOM 1685 C C . VAL A 1 219 ? 24.871 9.593 -22.098 1.00 78.12 219 VAL A C 1
ATOM 1687 O O . VAL A 1 219 ? 25.036 8.918 -23.112 1.00 78.12 219 VAL A O 1
ATOM 1690 N N . GLY A 1 220 ? 24.705 10.912 -22.136 1.00 71.12 220 GLY A N 1
ATOM 1691 C CA . GLY A 1 220 ? 24.863 11.738 -23.327 1.00 71.12 220 GLY A CA 1
ATOM 1692 C C . GLY A 1 220 ? 26.316 12.160 -23.558 1.00 71.12 220 GLY A C 1
ATOM 1693 O O . GLY A 1 220 ? 27.158 12.114 -22.658 1.00 71.12 220 GLY A O 1
ATOM 1694 N N . ALA A 1 221 ? 26.616 12.607 -24.777 1.00 67.88 221 ALA A N 1
ATOM 1695 C CA . ALA A 1 221 ? 27.914 13.197 -25.090 1.00 67.88 221 ALA A CA 1
ATOM 1696 C C . ALA A 1 221 ? 28.072 14.543 -24.374 1.00 67.88 221 ALA A C 1
ATOM 1698 O O . ALA A 1 221 ? 27.147 15.346 -24.397 1.00 67.88 221 ALA A O 1
ATOM 1699 N N . VAL A 1 222 ? 29.247 14.810 -23.794 1.00 64.56 222 VAL A N 1
ATOM 1700 C CA . VAL A 1 222 ? 29.543 16.106 -23.167 1.00 64.56 222 VAL A CA 1
ATOM 1701 C C . VAL A 1 222 ? 29.719 17.185 -24.240 1.00 64.56 222 VAL A C 1
ATOM 1703 O O . VAL A 1 222 ? 30.626 17.037 -25.062 1.00 64.56 222 VAL A O 1
ATOM 1706 N N . PRO A 1 223 ? 28.907 18.267 -24.259 1.00 58.25 223 PRO A N 1
ATOM 1707 C CA . PRO A 1 223 ? 29.138 19.408 -25.129 1.00 58.25 223 PRO A CA 1
ATOM 1708 C C . PRO A 1 223 ? 30.584 19.886 -25.047 1.00 58.25 223 PRO A C 1
ATOM 1710 O O . PRO A 1 223 ? 31.120 20.112 -23.963 1.00 58.25 223 PRO A O 1
ATOM 1713 N N . SER A 1 224 ? 31.209 20.084 -26.206 1.00 58.81 224 SER A N 1
ATOM 1714 C CA . SER A 1 224 ? 32.564 20.633 -26.292 1.00 58.81 224 SER A CA 1
ATOM 1715 C C . SER A 1 224 ? 32.636 22.113 -25.886 1.00 58.81 224 SER A C 1
ATOM 1717 O O . SER A 1 224 ? 33.729 22.630 -25.678 1.00 58.81 224 SER A O 1
ATOM 1719 N N . TRP A 1 225 ? 31.488 22.792 -25.771 1.00 55.03 225 TRP A N 1
ATOM 1720 C CA . TRP A 1 225 ? 31.369 24.211 -25.436 1.00 55.03 225 TRP A CA 1
ATOM 1721 C C . TRP A 1 225 ? 30.142 24.445 -24.551 1.00 55.03 225 TRP A C 1
ATOM 1723 O O . TRP A 1 225 ? 29.066 23.930 -24.857 1.00 55.03 225 TRP A O 1
ATOM 1733 N N . TYR A 1 226 ? 30.283 25.262 -23.504 1.00 53.66 226 TYR A N 1
ATOM 1734 C CA . TYR A 1 226 ? 29.161 25.756 -22.699 1.00 53.66 226 TYR A CA 1
ATOM 1735 C C . TYR A 1 226 ? 29.095 27.281 -22.778 1.00 53.66 226 TYR A C 1
ATOM 1737 O O . TYR A 1 226 ? 30.120 27.966 -22.834 1.00 53.66 226 TYR A O 1
ATOM 1745 N N . PHE A 1 227 ? 27.874 27.816 -22.784 1.00 51.62 227 PHE A N 1
ATOM 1746 C CA . PHE A 1 227 ? 27.633 29.253 -22.715 1.00 51.62 227 PHE A CA 1
ATOM 1747 C C . PHE A 1 227 ? 27.510 29.657 -21.243 1.00 51.62 227 PHE A C 1
ATOM 1749 O O . PHE A 1 227 ? 26.504 29.366 -20.598 1.00 51.62 227 PHE A O 1
ATOM 1756 N N . ALA A 1 228 ? 28.540 30.307 -20.702 1.00 58.97 228 ALA A N 1
ATOM 1757 C CA . ALA A 1 228 ? 28.446 30.987 -19.416 1.00 58.97 228 ALA A CA 1
ATOM 1758 C C . ALA A 1 228 ? 27.949 32.429 -19.644 1.00 58.97 228 ALA A C 1
ATOM 1760 O O . ALA A 1 228 ? 28.176 32.986 -20.722 1.00 58.97 228 ALA A O 1
ATOM 1761 N N . PRO A 1 229 ? 27.324 33.091 -18.651 1.00 56.41 229 PRO A N 1
ATOM 1762 C CA . PRO A 1 229 ? 26.932 34.504 -18.753 1.00 56.41 229 PRO A CA 1
ATOM 1763 C C . PRO A 1 229 ? 28.090 35.454 -19.120 1.00 56.41 229 PRO A C 1
ATOM 1765 O O . PRO A 1 229 ? 27.856 36.576 -19.556 1.00 56.41 229 PRO A O 1
ATOM 1768 N N . SER A 1 230 ? 29.336 35.004 -18.954 1.00 61.19 230 SER A N 1
ATOM 1769 C CA . SER A 1 230 ? 30.578 35.706 -19.288 1.00 61.19 230 SER A CA 1
ATOM 1770 C C . SER A 1 230 ? 31.172 35.360 -20.667 1.00 61.19 230 SER A C 1
ATOM 1772 O O . SER A 1 230 ? 32.225 35.895 -21.008 1.00 61.19 230 SER A O 1
ATOM 1774 N N . GLY A 1 231 ? 30.522 34.513 -21.475 1.00 57.12 231 GLY A N 1
ATOM 1775 C CA . GLY A 1 231 ? 30.945 34.157 -22.837 1.00 57.12 231 GLY A CA 1
ATOM 1776 C C . GLY A 1 231 ? 31.109 32.652 -23.087 1.00 57.12 231 GLY A C 1
ATOM 1777 O O . GLY A 1 231 ? 30.813 31.817 -22.231 1.00 57.12 231 GLY A O 1
ATOM 1778 N N . LEU A 1 232 ? 31.575 32.311 -24.296 1.00 45.34 232 LEU A N 1
ATOM 1779 C CA . LEU A 1 232 ? 31.961 30.949 -24.688 1.00 45.34 232 LEU A CA 1
ATOM 1780 C C . LEU A 1 232 ? 33.220 30.539 -23.917 1.00 45.34 232 LEU A C 1
ATOM 1782 O O . LEU A 1 232 ? 34.291 31.100 -24.148 1.00 45.34 232 LEU A O 1
ATOM 1786 N N . VAL A 1 233 ? 33.097 29.557 -23.025 1.00 55.97 233 VAL A N 1
ATOM 1787 C CA . VAL A 1 233 ? 34.233 28.997 -22.282 1.00 55.97 233 VAL A CA 1
ATOM 1788 C C . VAL A 1 233 ? 34.487 27.579 -22.789 1.00 55.97 233 VAL A C 1
ATOM 1790 O O . VAL A 1 233 ? 33.578 26.749 -22.829 1.00 55.97 233 VAL A O 1
ATOM 1793 N N . GLY A 1 234 ? 35.720 27.318 -23.224 1.00 43.34 234 GLY A N 1
ATOM 1794 C CA . GLY A 1 234 ? 36.199 25.995 -23.615 1.00 43.34 234 GLY A CA 1
ATOM 1795 C C . GLY A 1 234 ? 37.351 25.550 -22.723 1.00 43.34 234 GLY A C 1
ATOM 1796 O O . GLY A 1 234 ? 38.178 26.370 -22.332 1.00 43.34 234 GLY A O 1
ATOM 1797 N N . GLY A 1 235 ? 37.423 24.246 -22.461 1.00 47.81 235 GLY A N 1
ATOM 1798 C CA . GLY A 1 235 ? 38.534 23.623 -21.742 1.00 47.81 235 GLY A CA 1
ATOM 1799 C C . GLY A 1 235 ? 38.291 23.467 -20.241 1.00 47.81 235 GLY A C 1
ATOM 1800 O O . GLY A 1 235 ? 37.850 24.380 -19.553 1.00 47.81 235 GLY A O 1
ATOM 1801 N N . PHE A 1 236 ? 38.559 22.253 -19.770 1.00 51.97 236 PHE A N 1
ATOM 1802 C CA . PHE A 1 236 ? 38.308 21.737 -18.432 1.00 51.97 236 PHE A CA 1
ATOM 1803 C C . PHE A 1 236 ? 39.126 22.486 -17.380 1.00 51.97 236 PHE A C 1
ATOM 1805 O O . PHE A 1 236 ? 40.309 22.216 -17.240 1.00 51.97 236 PHE A O 1
ATOM 1812 N N . GLU A 1 237 ? 38.488 23.388 -16.638 1.00 47.72 237 GLU A N 1
ATOM 1813 C CA . GLU A 1 237 ? 38.789 23.662 -15.228 1.00 47.72 237 GLU A CA 1
ATOM 1814 C C . GLU A 1 237 ? 37.741 24.628 -14.661 1.00 47.72 237 GLU A C 1
ATOM 1816 O O . GLU A 1 237 ? 37.893 25.844 -14.715 1.00 47.72 237 GLU A O 1
ATOM 1821 N N . GLN A 1 238 ? 36.649 24.084 -14.115 1.00 42.03 238 GLN A N 1
ATOM 1822 C CA . GLN A 1 238 ? 35.918 24.731 -13.023 1.00 42.03 238 GLN A CA 1
ATOM 1823 C C . GLN A 1 238 ? 34.908 23.765 -12.399 1.00 42.03 238 GLN A C 1
ATOM 1825 O O . GLN A 1 238 ? 33.997 23.278 -13.066 1.00 42.03 238 GLN A O 1
ATOM 1830 N N . TYR A 1 239 ? 35.054 23.520 -11.094 1.00 46.66 239 TYR A N 1
ATOM 1831 C CA . TYR A 1 239 ? 33.966 23.023 -10.254 1.00 46.66 239 TYR A CA 1
ATOM 1832 C C . TYR A 1 239 ? 32.909 24.128 -10.177 1.00 46.66 239 TYR A C 1
ATOM 1834 O O . TYR A 1 239 ? 33.019 25.053 -9.375 1.00 46.66 239 TYR A O 1
ATOM 1842 N N . ALA A 1 240 ? 31.915 24.061 -11.057 1.00 38.47 240 ALA A N 1
ATOM 1843 C CA . ALA A 1 240 ? 30.685 24.813 -10.899 1.00 38.47 240 ALA A CA 1
ATOM 1844 C C . ALA A 1 240 ? 29.727 23.948 -10.078 1.00 38.47 240 ALA A C 1
ATOM 1846 O O . ALA A 1 240 ? 29.260 22.911 -10.549 1.00 38.47 240 ALA A O 1
ATOM 1847 N N . ASP A 1 241 ? 29.464 24.367 -8.843 1.00 38.91 241 ASP A N 1
ATOM 1848 C CA . ASP A 1 241 ? 28.370 23.840 -8.033 1.00 38.91 241 ASP A CA 1
ATOM 1849 C C . ASP A 1 241 ? 27.050 24.260 -8.700 1.00 38.91 241 ASP A C 1
ATOM 1851 O O . ASP A 1 241 ? 26.537 25.366 -8.511 1.00 38.91 241 ASP A O 1
ATOM 1855 N N . PHE A 1 242 ? 26.578 23.427 -9.629 1.00 41.75 242 PHE A N 1
ATOM 1856 C CA . PHE A 1 242 ? 25.389 23.696 -10.421 1.00 41.75 242 PHE A CA 1
ATOM 1857 C C . PHE A 1 242 ? 24.162 23.169 -9.679 1.00 41.75 242 PHE A C 1
ATOM 1859 O O . PHE A 1 242 ? 23.726 22.036 -9.875 1.00 41.75 242 PHE A O 1
ATOM 1866 N N . SER A 1 243 ? 23.555 24.034 -8.866 1.00 43.94 243 SER A N 1
ATOM 1867 C CA . SER A 1 243 ? 22.171 23.885 -8.402 1.00 43.94 243 SER A CA 1
ATOM 1868 C C . SER A 1 243 ? 21.198 24.213 -9.549 1.00 43.94 243 SER A C 1
ATOM 1870 O O . SER A 1 243 ? 20.408 25.156 -9.478 1.00 43.94 243 SER A O 1
ATOM 1872 N N . GLY A 1 244 ? 21.276 23.459 -10.645 1.00 47.34 244 GLY A N 1
ATOM 1873 C CA . GLY A 1 244 ? 20.241 23.456 -11.672 1.00 47.34 244 GLY A CA 1
ATOM 1874 C C . GLY A 1 244 ? 19.046 22.666 -11.166 1.00 47.34 244 GLY A C 1
ATOM 1875 O O . GLY A 1 244 ? 19.199 21.514 -10.767 1.00 47.34 244 GLY A O 1
ATOM 1876 N N . SER A 1 245 ? 17.859 23.271 -11.171 1.00 47.19 245 SER A N 1
ATOM 1877 C CA . SER A 1 245 ? 16.607 22.560 -10.908 1.00 47.19 245 SER A CA 1
ATOM 1878 C C . SER A 1 245 ? 16.540 21.321 -11.803 1.00 47.19 245 SER A C 1
ATOM 1880 O O . SER A 1 245 ? 16.499 21.467 -13.027 1.00 47.19 245 SER A O 1
ATOM 1882 N N . GLN A 1 246 ? 16.561 20.119 -11.222 1.00 55.81 246 GLN A N 1
ATOM 1883 C CA . GLN A 1 246 ? 16.401 18.895 -12.000 1.00 55.81 246 GLN A CA 1
ATOM 1884 C C . GLN A 1 246 ? 15.050 18.952 -12.718 1.00 55.81 246 GLN A C 1
ATOM 1886 O O . GLN A 1 246 ? 14.003 19.035 -12.079 1.00 55.81 246 GLN A O 1
ATOM 1891 N N . GLN A 1 247 ? 15.073 18.973 -14.050 1.00 62.50 247 GLN A N 1
ATOM 1892 C CA . GLN A 1 247 ? 13.860 18.853 -14.849 1.00 62.50 247 GLN A CA 1
ATOM 1893 C C . GLN A 1 247 ? 13.464 17.376 -14.880 1.00 62.50 247 GLN A C 1
ATOM 1895 O O . GLN A 1 247 ? 14.246 16.530 -15.318 1.00 62.50 247 GLN A O 1
ATOM 1900 N N . GLN A 1 248 ? 12.266 17.091 -14.372 1.00 73.81 248 GLN A N 1
ATOM 1901 C CA . GLN A 1 248 ? 11.621 15.783 -14.413 1.00 73.81 248 GLN A CA 1
ATOM 1902 C C . GLN A 1 248 ? 10.458 15.846 -15.401 1.00 73.81 248 GLN A C 1
ATOM 1904 O O . GLN A 1 248 ? 9.619 16.744 -15.319 1.00 73.81 248 GLN A O 1
ATOM 1909 N N . ILE A 1 249 ? 10.421 14.904 -16.338 1.00 79.06 249 ILE A N 1
ATOM 1910 C CA . ILE A 1 249 ? 9.347 14.761 -17.324 1.00 79.06 249 ILE A CA 1
ATOM 1911 C C . ILE A 1 249 ? 8.751 13.367 -17.153 1.00 79.06 249 ILE A C 1
ATOM 1913 O O . ILE A 1 249 ? 9.491 12.387 -17.198 1.00 79.06 249 ILE A O 1
ATOM 1917 N N . GLU A 1 250 ? 7.434 13.281 -16.961 1.00 84.56 250 GLU A N 1
ATOM 1918 C CA . GLU A 1 250 ? 6.705 12.018 -16.800 1.00 84.56 250 GLU A CA 1
ATOM 1919 C C . GLU A 1 250 ? 5.734 11.783 -17.966 1.00 84.56 250 GLU A C 1
ATOM 1921 O O . GLU A 1 250 ? 5.077 12.709 -18.441 1.00 84.56 250 GLU A O 1
ATOM 1926 N N . PHE A 1 251 ? 5.616 10.527 -18.393 1.00 80.44 251 PHE A N 1
ATOM 1927 C CA . PHE A 1 251 ? 4.721 10.057 -19.445 1.00 80.44 251 PHE A CA 1
ATOM 1928 C C . PHE A 1 251 ? 3.923 8.855 -18.942 1.00 80.44 251 PHE A C 1
ATOM 1930 O O . PHE A 1 251 ? 4.500 7.869 -18.484 1.00 80.44 251 PHE A O 1
ATOM 1937 N N . ARG A 1 252 ? 2.595 8.901 -19.063 1.00 83.06 252 ARG A N 1
ATOM 1938 C CA . ARG A 1 252 ? 1.732 7.741 -18.808 1.00 83.06 252 ARG A CA 1
ATOM 1939 C C . ARG A 1 252 ? 1.728 6.845 -20.036 1.00 83.06 252 ARG A C 1
ATOM 1941 O O . ARG A 1 252 ? 1.384 7.294 -21.122 1.00 83.06 252 ARG A O 1
ATOM 1948 N N . LEU A 1 253 ? 2.116 5.583 -19.876 1.00 76.94 253 LEU A N 1
ATOM 1949 C CA . LEU A 1 253 ? 2.280 4.664 -21.010 1.00 76.94 253 LEU A CA 1
ATOM 1950 C C . LEU A 1 253 ? 0.971 3.996 -21.463 1.00 76.94 253 LEU A C 1
ATOM 1952 O O . LEU A 1 253 ? 0.972 3.228 -22.423 1.00 76.94 253 LEU A O 1
ATOM 1956 N N . ASN A 1 254 ? -0.135 4.264 -20.768 1.00 76.06 254 ASN A N 1
ATOM 1957 C CA . ASN A 1 254 ? -1.471 3.748 -21.065 1.00 76.06 254 ASN A CA 1
ATOM 1958 C C . ASN A 1 254 ? -2.437 4.820 -21.608 1.00 76.06 254 ASN A C 1
ATOM 1960 O O . ASN A 1 254 ? -3.615 4.518 -21.807 1.00 76.06 254 ASN A O 1
ATOM 1964 N N . GLU A 1 255 ? -1.962 6.044 -21.849 1.00 59.91 255 GLU A N 1
ATOM 1965 C CA . GLU A 1 255 ? -2.732 7.115 -22.488 1.00 59.91 255 GLU A CA 1
ATOM 1966 C C . GLU A 1 255 ? -2.323 7.238 -23.976 1.00 59.91 255 GLU A C 1
ATOM 1968 O O . GLU A 1 255 ? -1.139 7.085 -24.284 1.00 59.91 255 GLU A O 1
ATOM 1973 N N . PRO A 1 256 ? -3.287 7.419 -24.903 1.00 42.78 256 PRO A N 1
ATOM 1974 C CA . PRO A 1 256 ? -3.035 7.500 -26.345 1.00 42.78 256 PRO A CA 1
ATOM 1975 C C . PRO A 1 256 ? -2.370 8.806 -26.796 1.00 42.78 256 PRO A C 1
ATOM 1977 O O . PRO A 1 256 ? -2.605 9.856 -26.154 1.00 42.78 256 PRO A O 1
#